Protein AF-A0A942BGG0-F1 (afdb_monomer_lite)

Secondary structure (DSSP, 8-state):
-------------------------PPPPPP--------------TTSTTS----PPPPPPP-GGGS-HHHHHHHHT--HHHHHHHHHHHHHHHHHHHHTSPPTTSPPPPHHHHHHHHHHHHHHHHHHHHHHHHHS-HHHHHHHHHHHHHHHHHHHTT--S-GGGGT--HHHHHHHHTTSPPS--S-S--PPPPHHHHHHHHHHHHHHHHHHS-HHHHHHHHHS----TT-STT----------------------------------------

Radius of gyration: 29.65 Å; chains: 1; bounding box: 76×83×86 Å

Foldseek 3Di:
DDDDDDDDDPDDDDDDDDDDDDDDDDDDDDDDDDDDDDPPPPPDDPPPDPPPPPVPPDPDQQAPLNDDLVVLCVQLVDDPVLSVQLVVLSVVLVVLLVVLDDDPPDDDDDPVSVVVSVVSNVVSRVVSRVSSVVSGDPVSVVSRLLLSLLQQLCVLLQFDSPVVVLVDDPVLSNQSSVPRPPPDDPPPPPPPDDPVSSVVSNVVSNVSSVVSGDPVSVVVRVPGPRPPPCDVPDPDPPDDPDDDDDPDDDDDDDDDDDDDDDDDDDDDDDDDDD

pLDDT: mean 73.26, std 23.21, range [33.03, 98.5]

Sequence (274 aa):
MNNLKLGSYTLTLAAISLASVAMGGKVQQPQDGPPRGGDQQMQGGPGGEHRQMRRMGPPRKASLVSIPMNVLDSELKLTEDQRGKIRDVMDELRDKHESMRPEQGEERPTAEQMKAAHAKMEAAEKEAIGKIEAILTDSQKATAHSLIQTITVFQLAGYPPMIDRLGLTEDQRVKIAALAPSEKTEDEDVRPFSRDEMQAKRKEMRAKLEAILTDAQKEQLAKMPMRGPGGPGGGGPGGQGGPGGGRDGGPGGGGPGGPGGQDNGPGDGGGDLI

Structure (mmCIF, N/CA/C/O backbone):
data_AF-A0A942BGG0-F1
#
_entry.id   AF-A0A942BGG0-F1
#
loop_
_atom_site.group_PDB
_atom_site.id
_atom_site.type_symbol
_atom_site.label_atom_id
_atom_site.label_alt_id
_atom_site.label_comp_id
_atom_site.label_asym_id
_atom_site.label_entity_id
_atom_site.label_seq_id
_atom_site.pdbx_PDB_ins_code
_atom_site.Cartn_x
_atom_site.Cartn_y
_atom_site.Cartn_z
_atom_site.occupancy
_atom_site.B_iso_or_equiv
_atom_site.auth_seq_id
_atom_site.auth_comp_id
_atom_site.auth_asym_id
_atom_site.auth_atom_id
_atom_site.pdbx_PDB_model_num
ATOM 1 N N . MET A 1 1 ? 4.340 35.152 18.217 1.00 38.56 1 MET A N 1
ATOM 2 C CA . MET A 1 1 ? 5.051 34.000 18.814 1.00 38.56 1 MET A CA 1
ATOM 3 C C . MET A 1 1 ? 3.995 33.068 19.386 1.00 38.56 1 MET A C 1
ATOM 5 O O . MET A 1 1 ? 3.542 33.283 20.502 1.00 38.56 1 MET A O 1
ATOM 9 N N . ASN A 1 2 ? 3.519 32.114 18.584 1.00 40.50 2 ASN A N 1
ATOM 10 C CA . ASN A 1 2 ? 2.436 31.213 18.978 1.00 40.50 2 ASN A CA 1
ATOM 11 C C . ASN A 1 2 ? 3.049 29.901 19.470 1.00 40.50 2 ASN A C 1
ATOM 13 O O . ASN A 1 2 ? 3.574 29.123 18.680 1.00 40.50 2 ASN A O 1
ATOM 17 N N . ASN A 1 3 ? 3.010 29.693 20.786 1.00 37.19 3 ASN A N 1
ATOM 18 C CA . ASN A 1 3 ? 3.442 28.460 21.436 1.00 37.19 3 ASN A CA 1
ATOM 19 C C . ASN A 1 3 ? 2.426 27.345 21.148 1.00 37.19 3 ASN A C 1
ATOM 21 O O . ASN A 1 3 ? 1.366 27.295 21.773 1.00 37.19 3 ASN A O 1
ATOM 25 N N . LEU A 1 4 ? 2.751 26.447 20.215 1.00 44.66 4 LEU A N 1
ATOM 26 C CA . LEU A 1 4 ? 2.052 25.171 20.069 1.00 44.66 4 LEU A CA 1
ATOM 27 C C . LEU A 1 4 ? 2.419 24.269 21.258 1.00 44.66 4 LEU A C 1
ATOM 29 O O . LEU A 1 4 ? 3.547 23.792 21.370 1.00 44.66 4 LEU A O 1
ATOM 33 N N . LYS A 1 5 ? 1.454 24.027 22.149 1.00 46.38 5 LYS A N 1
ATOM 34 C CA . LYS A 1 5 ? 1.528 22.954 23.146 1.00 46.38 5 LYS A CA 1
ATOM 35 C C . LYS A 1 5 ? 1.330 21.617 22.427 1.00 46.38 5 LYS A C 1
ATOM 37 O O . LYS A 1 5 ? 0.207 21.274 22.071 1.00 46.38 5 LYS A O 1
ATOM 42 N N . LEU A 1 6 ? 2.415 20.873 22.219 1.00 44.56 6 LEU A N 1
ATOM 43 C CA . LEU A 1 6 ? 2.357 19.453 21.873 1.00 44.56 6 LEU A CA 1
ATOM 44 C C . LEU A 1 6 ? 1.759 18.694 23.065 1.00 44.56 6 LEU A C 1
ATOM 46 O O . LEU A 1 6 ? 2.372 18.602 24.126 1.00 44.56 6 LEU A O 1
ATOM 50 N N . GLY A 1 7 ? 0.527 18.216 22.901 1.00 44.34 7 GLY A N 1
ATOM 51 C CA . GLY A 1 7 ? -0.128 17.330 23.854 1.00 44.34 7 GLY A CA 1
ATOM 52 C C . GLY A 1 7 ? 0.549 15.964 23.844 1.00 44.34 7 GLY A C 1
ATOM 53 O O . GLY A 1 7 ? 0.582 15.284 22.821 1.00 44.34 7 GLY A O 1
ATOM 54 N N . SER A 1 8 ? 1.104 15.581 24.987 1.00 34.75 8 SER A N 1
ATOM 55 C CA . SER A 1 8 ? 1.695 14.272 25.238 1.00 34.75 8 SER A CA 1
ATOM 56 C C . SER A 1 8 ? 0.598 13.204 25.217 1.00 34.75 8 SER A C 1
ATOM 58 O O . SER A 1 8 ? -0.179 13.097 26.162 1.00 34.75 8 SER A O 1
ATOM 60 N N . TYR A 1 9 ? 0.514 12.414 24.147 1.00 39.03 9 TYR A N 1
ATOM 61 C CA . TYR A 1 9 ? -0.329 11.220 24.127 1.00 39.03 9 TYR A CA 1
ATOM 62 C C . TYR A 1 9 ? 0.434 10.069 24.781 1.00 39.03 9 TYR A C 1
ATOM 64 O O . TYR A 1 9 ? 1.337 9.475 24.193 1.00 39.03 9 TYR A O 1
ATOM 72 N N . THR A 1 10 ? 0.082 9.767 26.026 1.00 33.03 10 THR A N 1
ATOM 73 C CA . THR A 1 10 ? 0.548 8.585 26.751 1.00 33.03 10 THR A CA 1
ATOM 74 C C . THR A 1 10 ? -0.109 7.346 26.138 1.00 33.03 10 THR A C 1
ATOM 76 O O . THR A 1 10 ? -1.227 6.965 26.487 1.00 33.03 10 THR A O 1
ATOM 79 N N . LEU A 1 11 ? 0.575 6.731 25.172 1.00 35.06 11 LEU A N 1
ATOM 80 C CA . LEU A 1 11 ? 0.182 5.455 24.584 1.00 35.06 11 LEU A CA 1
ATOM 81 C C . LEU A 1 11 ? 0.345 4.357 25.649 1.00 35.06 11 LEU A C 1
ATOM 83 O O . LEU A 1 11 ? 1.458 3.949 25.979 1.00 35.06 11 LEU A O 1
ATOM 87 N N . THR A 1 12 ? -0.764 3.900 26.225 1.00 34.56 12 THR A N 1
ATOM 88 C CA . THR A 1 12 ? -0.752 2.808 27.207 1.00 34.56 12 THR A CA 1
ATOM 89 C C . THR A 1 12 ? -0.687 1.487 26.438 1.00 34.56 12 THR A C 1
ATOM 91 O O . THR A 1 12 ? -1.705 0.981 25.973 1.00 34.56 12 THR A O 1
ATOM 94 N N . LEU A 1 13 ? 0.520 0.952 26.236 1.00 33.41 13 LEU A N 1
ATOM 95 C CA . LEU A 1 13 ? 0.735 -0.366 25.631 1.00 33.41 13 LEU A CA 1
ATOM 96 C C . LEU A 1 13 ? 0.211 -1.456 26.576 1.00 33.41 13 LEU A C 1
ATOM 98 O O . LEU A 1 13 ? 0.869 -1.825 27.547 1.00 33.41 13 LEU A O 1
ATOM 102 N N . ALA A 1 14 ? -0.979 -1.982 26.291 1.00 40.88 14 ALA A N 1
ATOM 103 C CA . ALA A 1 14 ? -1.453 -3.213 26.906 1.00 40.88 14 ALA A CA 1
ATOM 104 C C . ALA A 1 14 ? -0.594 -4.380 26.392 1.00 40.88 14 ALA A C 1
ATOM 106 O O . ALA A 1 14 ? -0.637 -4.728 25.211 1.00 40.88 14 ALA A O 1
ATOM 107 N N . ALA A 1 15 ? 0.212 -4.966 27.278 1.00 34.22 15 ALA A N 1
ATOM 108 C CA . ALA A 1 15 ? 1.001 -6.153 26.987 1.00 34.22 15 ALA A CA 1
ATOM 109 C C . ALA A 1 15 ? 0.063 -7.347 26.740 1.00 34.22 15 ALA A C 1
ATOM 111 O O . ALA A 1 15 ? -0.527 -7.890 27.671 1.00 34.22 15 ALA A O 1
ATOM 112 N N . ILE A 1 16 ? -0.090 -7.746 25.476 1.00 42.25 16 ILE A N 1
ATOM 113 C CA . ILE A 1 16 ? -0.774 -8.988 25.107 1.00 42.25 16 ILE A CA 1
ATOM 114 C C . ILE A 1 16 ? 0.238 -10.125 25.270 1.00 42.25 16 ILE A C 1
ATOM 116 O O . ILE A 1 16 ? 1.103 -10.341 24.423 1.00 42.25 16 ILE A O 1
ATOM 120 N N . SER A 1 17 ? 0.145 -10.839 26.385 1.00 37.00 17 SER A N 1
ATOM 121 C CA . SER A 1 17 ? 0.892 -12.065 26.654 1.00 37.00 17 SER A CA 1
ATOM 122 C C . SER A 1 17 ? 0.336 -13.215 25.805 1.00 37.00 17 SER A C 1
ATOM 124 O O . SER A 1 17 ? -0.672 -13.835 26.136 1.00 37.00 17 SER A O 1
ATOM 126 N N . LEU A 1 18 ? 1.005 -13.507 24.688 1.00 40.44 18 LEU A N 1
ATOM 127 C CA . LEU A 1 18 ? 0.768 -14.706 23.880 1.00 40.44 18 LEU A CA 1
ATOM 128 C C . LEU A 1 18 ? 1.326 -15.936 24.611 1.00 40.44 18 LEU A C 1
ATOM 130 O O . LEU A 1 18 ? 2.535 -16.158 24.654 1.00 40.44 18 LEU A O 1
ATOM 134 N N . ALA A 1 19 ? 0.434 -16.733 25.198 1.00 39.66 19 ALA A N 1
ATOM 135 C CA . ALA A 1 19 ? 0.757 -18.047 25.739 1.00 39.66 19 ALA A CA 1
ATOM 136 C C . ALA A 1 19 ? 0.867 -19.069 24.594 1.00 39.66 19 ALA A C 1
ATOM 138 O O . ALA A 1 19 ? -0.130 -19.454 23.983 1.00 39.66 19 ALA A O 1
ATOM 139 N N . SER A 1 20 ? 2.088 -19.511 24.303 1.00 39.72 20 SER A N 1
ATOM 140 C CA . SER A 1 20 ? 2.366 -20.584 23.347 1.00 39.72 20 SER A CA 1
ATOM 141 C C . SER A 1 20 ? 2.008 -21.944 23.953 1.00 39.72 20 SER A C 1
ATOM 143 O O . SER A 1 20 ? 2.733 -22.457 24.803 1.00 39.72 20 SER A O 1
ATOM 145 N N . VAL A 1 21 ? 0.910 -22.558 23.504 1.00 48.38 21 VAL A N 1
ATOM 146 C CA . VAL A 1 21 ? 0.621 -23.975 23.773 1.00 48.38 21 VAL A CA 1
ATOM 147 C C . VAL A 1 21 ? 1.290 -24.816 22.687 1.00 48.38 21 VAL A C 1
ATOM 149 O O . VAL A 1 21 ? 0.870 -24.817 21.532 1.00 48.38 21 VAL A O 1
ATOM 152 N N . ALA A 1 22 ? 2.346 -25.535 23.062 1.00 41.62 22 ALA A N 1
ATOM 153 C CA . ALA A 1 22 ? 2.969 -26.549 22.225 1.00 41.62 22 ALA A CA 1
ATOM 154 C C . ALA A 1 22 ? 2.172 -27.860 22.330 1.00 41.62 22 ALA A C 1
ATOM 156 O O . ALA A 1 22 ? 2.205 -28.524 23.364 1.00 41.62 22 ALA A O 1
ATOM 157 N N . MET A 1 23 ? 1.475 -28.255 21.262 1.00 49.25 23 MET A N 1
ATOM 158 C CA . MET A 1 23 ? 0.990 -29.629 21.101 1.00 49.25 23 MET A CA 1
ATOM 159 C C . MET A 1 23 ? 1.813 -30.335 20.025 1.00 49.25 23 MET A C 1
ATOM 161 O O . MET A 1 23 ? 1.709 -30.039 18.836 1.00 49.25 23 MET A O 1
ATOM 165 N N . GLY A 1 24 ? 2.654 -31.270 20.469 1.00 48.84 24 GLY A N 1
ATOM 166 C CA . GLY A 1 24 ? 3.363 -32.207 19.609 1.00 48.84 24 GLY A CA 1
ATOM 167 C C . GLY A 1 24 ? 2.440 -33.346 19.186 1.00 48.84 24 GLY A C 1
ATOM 168 O O . GLY A 1 24 ? 2.087 -34.193 20.001 1.00 48.84 24 GLY A O 1
ATOM 169 N N . GLY A 1 25 ? 2.080 -33.381 17.905 1.00 48.56 25 GLY A N 1
ATOM 170 C CA . GLY A 1 25 ? 1.420 -34.517 17.265 1.00 48.56 25 GLY A CA 1
ATOM 171 C C . GLY A 1 25 ? 2.315 -35.085 16.169 1.00 48.56 25 GLY A C 1
ATOM 172 O O . GLY A 1 25 ? 2.531 -34.436 15.148 1.00 48.56 25 GLY A O 1
ATOM 173 N N . LYS A 1 26 ? 2.852 -36.290 16.380 1.00 46.00 26 LYS A N 1
ATOM 174 C CA . LYS A 1 26 ? 3.515 -37.082 15.336 1.00 46.00 26 LYS A CA 1
ATOM 175 C C . LYS A 1 26 ? 2.433 -37.611 14.391 1.00 46.00 26 LYS A C 1
ATOM 177 O O . LYS A 1 26 ? 1.569 -38.356 14.840 1.00 46.00 26 LYS A O 1
ATOM 182 N N . VAL A 1 27 ? 2.477 -37.248 13.110 1.00 52.12 27 VAL A N 1
ATOM 183 C CA . VAL A 1 27 ? 1.627 -37.864 12.080 1.00 52.12 27 VAL A CA 1
ATOM 184 C C . VAL A 1 27 ? 2.473 -38.836 11.268 1.00 52.12 27 VAL A C 1
ATOM 186 O O . VAL A 1 27 ? 3.470 -38.460 10.656 1.00 52.12 27 VAL A O 1
ATOM 189 N N . GLN A 1 28 ? 2.059 -40.100 11.336 1.00 42.56 28 GLN A N 1
ATOM 190 C CA . GLN A 1 28 ? 2.576 -41.250 10.607 1.00 42.56 28 GLN A CA 1
ATOM 191 C C . GLN A 1 28 ? 2.351 -41.082 9.094 1.00 42.56 28 GLN A C 1
ATOM 193 O O . GLN A 1 28 ? 1.267 -40.705 8.651 1.00 42.56 28 GLN A O 1
ATOM 198 N N . GLN A 1 29 ? 3.376 -41.407 8.315 1.00 46.16 29 GLN A N 1
ATOM 199 C CA . GLN A 1 29 ? 3.391 -41.445 6.855 1.00 46.16 29 GLN A CA 1
ATOM 200 C C . GLN A 1 29 ? 2.859 -42.804 6.359 1.00 46.16 29 GLN A C 1
ATOM 202 O O . GLN A 1 29 ? 3.381 -43.826 6.810 1.00 46.16 29 GLN A O 1
ATOM 207 N N . PRO A 1 30 ? 1.872 -42.866 5.444 1.00 51.53 30 PRO A N 1
ATOM 208 C CA . PRO A 1 30 ? 1.577 -44.091 4.718 1.00 51.53 30 PRO A CA 1
ATOM 209 C C . PRO A 1 30 ? 2.365 -44.192 3.404 1.00 51.53 30 PRO A C 1
ATOM 211 O O . PRO A 1 30 ? 2.578 -43.217 2.681 1.00 51.53 30 PRO A O 1
ATOM 214 N N . GLN A 1 31 ? 2.789 -45.430 3.181 1.00 44.25 31 GLN A N 1
ATOM 215 C CA . GLN A 1 31 ? 3.589 -46.010 2.113 1.00 44.25 31 GLN A CA 1
ATOM 216 C C . GLN A 1 31 ? 2.839 -46.207 0.781 1.00 44.25 31 GLN A C 1
ATOM 218 O O . GLN A 1 31 ? 1.627 -46.407 0.754 1.00 44.25 31 GLN A O 1
ATOM 223 N N . ASP A 1 32 ? 3.652 -46.224 -0.279 1.00 45.75 32 ASP A N 1
ATOM 224 C CA . ASP A 1 32 ? 3.632 -47.100 -1.460 1.00 45.75 32 ASP A CA 1
ATOM 225 C C . ASP A 1 32 ? 2.424 -47.097 -2.413 1.00 45.75 32 ASP A C 1
ATOM 227 O O . ASP A 1 32 ? 1.432 -47.805 -2.246 1.00 45.75 32 ASP A O 1
ATOM 231 N N . GLY A 1 33 ? 2.607 -46.383 -3.531 1.00 50.88 33 GLY A N 1
ATOM 232 C CA . GLY A 1 33 ? 1.902 -46.612 -4.793 1.00 50.88 33 GLY A CA 1
ATOM 233 C C . GLY A 1 33 ? 2.868 -47.117 -5.883 1.00 50.88 33 GLY A C 1
ATOM 234 O O . GLY A 1 33 ? 4.027 -46.698 -5.901 1.00 50.88 33 GLY A O 1
ATOM 235 N N . PRO A 1 34 ? 2.426 -48.009 -6.790 1.00 56.38 34 PRO A N 1
ATOM 236 C CA . PRO A 1 34 ? 3.283 -48.680 -7.771 1.00 56.38 34 PRO A CA 1
ATOM 237 C C . PRO A 1 34 ? 3.766 -47.756 -8.909 1.00 56.38 34 PRO A C 1
ATOM 239 O O . PRO A 1 34 ? 3.095 -46.774 -9.245 1.00 56.38 34 PRO A O 1
ATOM 242 N N . PRO A 1 35 ? 4.904 -48.086 -9.554 1.00 51.16 35 PRO A N 1
ATOM 243 C CA . PRO A 1 35 ? 5.490 -47.280 -10.617 1.00 51.16 35 PRO A CA 1
ATOM 244 C C . PRO A 1 35 ? 4.655 -47.379 -11.897 1.00 51.16 35 PRO A C 1
ATOM 246 O O . PRO A 1 35 ? 4.463 -48.451 -12.472 1.00 51.16 35 PRO A O 1
ATOM 249 N N . ARG A 1 36 ? 4.166 -46.230 -12.367 1.00 48.53 36 ARG A N 1
ATOM 250 C CA . ARG A 1 36 ? 3.502 -46.104 -13.664 1.00 48.53 36 ARG A CA 1
ATOM 251 C C . ARG A 1 36 ? 4.577 -46.024 -14.748 1.00 48.53 36 ARG A C 1
ATOM 253 O O . ARG A 1 36 ? 5.111 -44.954 -15.015 1.00 48.53 36 ARG A O 1
ATOM 260 N N . GLY A 1 37 ? 4.903 -47.181 -15.322 1.00 50.16 37 GLY A N 1
ATOM 261 C CA . GLY A 1 37 ? 5.720 -47.301 -16.526 1.00 50.16 37 GLY A CA 1
ATOM 262 C C . GLY A 1 37 ? 5.041 -46.629 -17.719 1.00 50.16 37 GLY A C 1
ATOM 263 O O . GLY A 1 37 ? 3.834 -46.775 -17.928 1.00 50.16 37 GLY A O 1
ATOM 264 N N . GLY A 1 38 ? 5.825 -45.867 -18.472 1.00 44.09 38 GLY A N 1
ATOM 265 C CA . GLY A 1 38 ? 5.361 -45.091 -19.613 1.00 44.09 38 GLY A CA 1
ATOM 266 C C . GLY A 1 38 ? 6.426 -44.108 -20.068 1.00 44.09 38 GLY A C 1
ATOM 267 O O . GLY A 1 38 ? 6.217 -42.900 -19.997 1.00 44.09 38 GLY A O 1
ATOM 268 N N . ASP A 1 39 ? 7.566 -44.637 -20.511 1.00 44.28 39 ASP A N 1
ATOM 269 C CA . ASP A 1 39 ? 8.585 -43.909 -21.262 1.00 44.28 39 ASP A CA 1
ATOM 270 C C . ASP A 1 39 ? 7.997 -43.422 -22.595 1.00 44.28 39 ASP A C 1
ATOM 272 O O . ASP A 1 39 ? 8.132 -44.051 -23.641 1.00 44.28 39 ASP A O 1
ATOM 276 N N . GLN A 1 40 ? 7.319 -42.277 -22.564 1.00 45.72 40 GLN A N 1
ATOM 277 C CA . GLN A 1 40 ? 7.191 -41.421 -23.735 1.00 45.72 40 GLN A CA 1
ATOM 278 C C . GLN A 1 40 ? 8.276 -40.358 -23.634 1.00 45.72 40 GLN A C 1
ATOM 280 O O . GLN A 1 40 ? 8.073 -39.259 -23.120 1.00 45.72 40 GLN A O 1
ATOM 285 N N . GLN A 1 41 ? 9.455 -40.732 -24.135 1.00 45.25 41 GLN A N 1
ATOM 286 C CA . GLN A 1 41 ? 10.505 -39.809 -24.541 1.00 45.25 41 GLN A CA 1
ATOM 287 C C . GLN A 1 41 ? 9.935 -38.871 -25.609 1.00 45.25 41 GLN A C 1
ATOM 289 O O . GLN A 1 41 ? 10.025 -39.118 -26.809 1.00 45.25 41 GLN A O 1
ATOM 294 N N . MET A 1 42 ? 9.318 -37.777 -25.170 1.00 45.84 42 MET A N 1
ATOM 295 C CA . MET A 1 42 ? 9.198 -36.599 -26.009 1.00 45.84 42 MET A CA 1
ATOM 296 C C . MET A 1 42 ? 10.581 -35.969 -26.069 1.00 45.84 42 MET A C 1
ATOM 298 O O . MET A 1 42 ? 11.057 -35.360 -25.113 1.00 45.84 42 MET A O 1
ATOM 302 N N . GLN A 1 43 ? 11.237 -36.185 -27.203 1.00 43.47 43 GLN A N 1
ATOM 303 C CA . GLN A 1 43 ? 12.495 -35.576 -27.596 1.00 43.47 43 GLN A CA 1
ATOM 304 C C . GLN A 1 43 ? 12.277 -34.060 -27.758 1.00 43.47 43 GLN A C 1
ATOM 306 O O . GLN A 1 43 ? 12.047 -33.547 -28.849 1.00 43.47 43 GLN A O 1
ATOM 311 N N . GLY A 1 44 ? 12.268 -33.343 -26.632 1.00 42.38 44 GLY A N 1
ATOM 312 C CA . GLY A 1 44 ? 12.339 -31.889 -26.580 1.00 42.38 44 GLY A CA 1
ATOM 313 C C . GLY A 1 44 ? 13.762 -31.462 -26.915 1.00 42.38 44 GLY A C 1
ATOM 314 O O . GLY A 1 44 ? 14.698 -31.802 -26.198 1.00 42.38 44 GLY A O 1
ATOM 315 N N . GLY A 1 45 ? 13.932 -30.761 -28.036 1.00 41.34 45 GLY A N 1
ATOM 316 C CA . GLY A 1 45 ? 15.238 -30.296 -28.493 1.00 41.34 45 GLY A CA 1
ATOM 317 C C . GLY A 1 45 ? 15.967 -29.413 -27.462 1.00 41.34 45 GLY A C 1
ATOM 318 O O . GLY A 1 45 ? 15.323 -28.756 -26.633 1.00 41.34 45 GLY A O 1
ATOM 319 N N . PRO A 1 46 ? 17.310 -29.354 -27.526 1.00 42.38 46 PRO A N 1
ATOM 320 C CA . PRO A 1 46 ? 18.147 -28.580 -26.614 1.00 42.38 46 PRO A CA 1
ATOM 321 C C . PRO A 1 46 ? 17.962 -27.079 -26.885 1.00 42.38 46 PRO A C 1
ATOM 323 O O . PRO A 1 46 ? 18.687 -26.462 -27.657 1.00 42.38 46 PRO A O 1
ATOM 326 N N . GLY A 1 47 ? 16.924 -26.489 -26.296 1.00 45.09 47 GLY A N 1
ATOM 327 C CA . GLY A 1 47 ? 16.608 -25.068 -26.477 1.00 45.09 47 GLY A CA 1
ATOM 328 C C . GLY A 1 47 ? 15.345 -24.557 -25.773 1.00 45.09 47 GLY A C 1
ATOM 329 O O . GLY A 1 47 ? 15.078 -23.357 -25.815 1.00 45.09 47 GLY A O 1
ATOM 330 N N . GLY A 1 48 ? 14.559 -25.425 -25.121 1.00 45.12 48 GLY A N 1
ATOM 331 C CA . GLY A 1 48 ? 13.246 -25.063 -24.564 1.00 45.12 48 GLY A CA 1
ATOM 332 C C . GLY A 1 48 ? 13.181 -24.750 -23.062 1.00 45.12 48 GLY A C 1
ATOM 333 O O . GLY A 1 48 ? 12.238 -24.091 -22.628 1.00 45.12 48 GLY A O 1
ATOM 334 N N . GLU A 1 49 ? 14.156 -25.174 -22.252 1.00 42.88 49 GLU A N 1
ATOM 335 C CA . GLU A 1 49 ? 14.008 -25.177 -20.781 1.00 42.88 49 GLU A CA 1
ATOM 336 C C . GLU A 1 49 ? 14.338 -23.849 -20.080 1.00 42.88 49 GLU A C 1
ATOM 338 O O . GLU A 1 49 ? 13.978 -23.650 -18.923 1.00 42.88 49 GLU A O 1
ATOM 343 N N . HIS A 1 50 ? 14.940 -22.877 -20.770 1.00 41.31 50 HIS A N 1
ATOM 344 C CA . HIS A 1 50 ? 15.390 -21.624 -20.142 1.00 41.31 50 HIS A CA 1
ATOM 345 C C . HIS A 1 50 ? 14.399 -20.443 -20.222 1.00 41.31 50 HIS A C 1
ATOM 347 O O . HIS A 1 50 ? 14.730 -19.336 -19.800 1.00 41.31 50 HIS A O 1
ATOM 353 N N . ARG A 1 51 ? 13.172 -20.623 -20.740 1.00 47.88 51 ARG A N 1
ATOM 354 C CA . ARG A 1 51 ? 12.221 -19.503 -20.969 1.00 47.88 51 ARG A CA 1
ATOM 355 C C . ARG A 1 51 ? 11.059 -19.361 -19.982 1.00 47.88 51 ARG A C 1
ATOM 357 O O . ARG A 1 51 ? 10.286 -18.415 -20.128 1.00 47.88 51 ARG A O 1
ATOM 364 N N . GLN A 1 52 ? 10.918 -20.229 -18.980 1.00 47.75 52 GLN A N 1
ATOM 365 C CA . GLN A 1 52 ? 9.769 -20.165 -18.056 1.00 47.75 52 GLN A CA 1
ATOM 366 C C . GLN A 1 52 ? 10.066 -19.583 -16.674 1.00 47.75 52 GLN A C 1
ATOM 368 O O . GLN A 1 52 ? 9.132 -19.316 -15.921 1.00 47.75 52 GLN A O 1
ATOM 373 N N . MET A 1 53 ? 11.316 -19.239 -16.363 1.00 38.22 53 MET A N 1
ATOM 374 C CA . MET A 1 53 ? 11.590 -18.355 -15.229 1.00 38.22 53 MET A CA 1
ATOM 375 C C . MET A 1 53 ? 11.374 -16.901 -15.655 1.00 38.22 53 MET A C 1
ATOM 377 O O . MET A 1 53 ? 12.308 -16.102 -15.711 1.00 38.22 53 MET A O 1
ATOM 381 N N . ARG A 1 54 ? 10.118 -16.533 -15.960 1.00 48.66 54 ARG A N 1
ATOM 382 C CA . ARG A 1 54 ? 9.701 -15.129 -15.862 1.00 48.66 54 ARG A CA 1
ATOM 383 C C . ARG A 1 54 ? 9.890 -14.757 -14.401 1.00 48.66 54 ARG A C 1
ATOM 385 O O . ARG A 1 54 ? 9.031 -15.036 -13.570 1.00 48.66 54 ARG A O 1
ATOM 392 N N . ARG A 1 55 ? 11.070 -14.214 -14.109 1.00 47.56 55 ARG A N 1
ATOM 393 C CA . ARG A 1 55 ? 11.488 -13.666 -12.828 1.00 47.56 55 ARG A CA 1
ATOM 394 C C . ARG A 1 55 ? 10.469 -12.586 -12.481 1.00 47.56 55 ARG A C 1
ATOM 396 O O . ARG A 1 55 ? 10.597 -11.445 -12.913 1.00 47.56 55 ARG A O 1
ATOM 403 N N . MET A 1 56 ? 9.385 -12.988 -11.817 1.00 46.56 56 MET A N 1
ATOM 404 C CA . MET A 1 56 ? 8.438 -12.060 -11.224 1.00 46.56 56 MET A CA 1
ATOM 405 C C . MET A 1 56 ? 9.283 -11.161 -10.338 1.00 46.56 56 MET A C 1
ATOM 407 O O . MET A 1 56 ? 9.979 -11.654 -9.448 1.00 46.56 56 MET A O 1
ATOM 411 N N . GLY A 1 57 ? 9.290 -9.867 -10.654 1.00 56.41 57 GLY A N 1
ATOM 412 C CA . GLY A 1 57 ? 9.924 -8.882 -9.796 1.00 56.41 57 GLY A CA 1
ATOM 413 C C . GLY A 1 57 ? 9.396 -9.030 -8.366 1.00 56.41 57 GLY A C 1
ATOM 414 O O . GLY A 1 57 ? 8.307 -9.586 -8.166 1.00 56.41 57 GLY A O 1
ATOM 415 N N . PRO A 1 58 ? 10.164 -8.571 -7.368 1.00 58.28 58 PRO A N 1
ATOM 416 C CA . PRO A 1 58 ? 9.692 -8.567 -5.995 1.00 58.28 58 PRO A CA 1
ATOM 417 C C . PRO A 1 58 ? 8.299 -7.918 -5.928 1.00 58.28 58 PRO A C 1
ATOM 419 O O . PRO A 1 58 ? 8.008 -7.002 -6.708 1.00 58.28 58 PRO A O 1
ATOM 422 N N . PRO A 1 59 ? 7.410 -8.409 -5.049 1.00 63.31 59 PRO A N 1
ATOM 423 C CA . PRO A 1 59 ? 6.094 -7.809 -4.885 1.00 63.31 59 PRO A CA 1
ATOM 424 C C . PRO A 1 59 ? 6.259 -6.314 -4.602 1.00 63.31 59 PR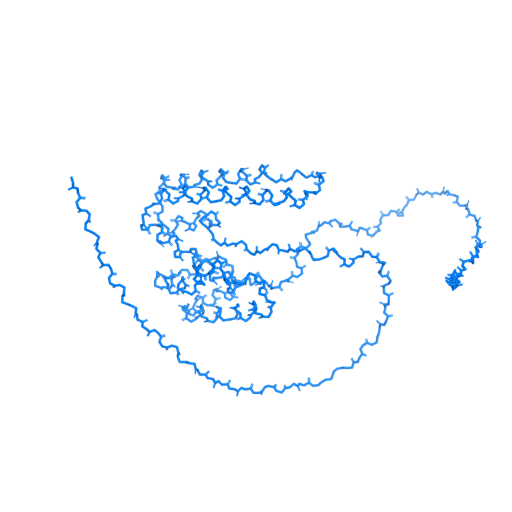O A C 1
ATOM 426 O O . PRO A 1 59 ? 7.063 -5.926 -3.753 1.00 63.31 59 PRO A O 1
ATOM 429 N N . ARG A 1 60 ? 5.523 -5.475 -5.341 1.00 75.12 60 ARG A N 1
ATOM 430 C CA . ARG A 1 60 ? 5.512 -4.031 -5.090 1.00 75.12 60 ARG A CA 1
ATOM 431 C C . ARG A 1 60 ? 5.003 -3.792 -3.669 1.00 75.12 60 ARG A C 1
ATOM 433 O O . ARG A 1 60 ? 3.972 -4.349 -3.294 1.00 75.12 60 ARG A O 1
ATOM 440 N N . LYS A 1 61 ? 5.744 -2.997 -2.896 1.00 84.56 61 LYS A N 1
ATOM 441 C CA . LYS A 1 61 ? 5.326 -2.557 -1.561 1.00 84.56 61 LYS A CA 1
ATOM 442 C C . LYS A 1 61 ? 4.058 -1.708 -1.696 1.00 84.56 61 LYS A C 1
ATOM 444 O O . LYS A 1 61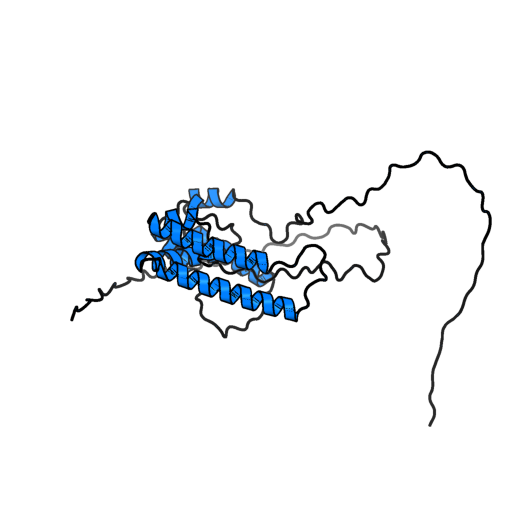 ? 3.893 -1.012 -2.696 1.00 84.56 61 LYS A O 1
ATOM 449 N N . ALA A 1 62 ? 3.164 -1.780 -0.715 1.00 89.94 62 ALA A N 1
ATOM 450 C CA . ALA A 1 62 ? 2.029 -0.870 -0.660 1.00 89.94 62 ALA A CA 1
ATOM 451 C C . ALA A 1 62 ? 2.525 0.565 -0.405 1.00 89.94 62 ALA A C 1
ATOM 453 O O . ALA A 1 62 ? 3.398 0.787 0.429 1.00 89.94 62 ALA A O 1
ATOM 454 N N . SER A 1 63 ? 1.960 1.525 -1.126 1.00 93.56 63 SER A N 1
ATOM 455 C CA . SER A 1 63 ? 2.253 2.961 -1.044 1.00 93.56 63 SER A CA 1
ATOM 456 C C . SER A 1 63 ? 0.977 3.779 -1.273 1.00 93.56 63 SER A C 1
ATOM 458 O O . SER A 1 63 ? 0.001 3.243 -1.804 1.00 93.56 63 SER A O 1
ATOM 460 N N . LEU A 1 64 ? 0.971 5.075 -0.927 1.00 94.75 64 LEU A N 1
ATOM 461 C CA . LEU A 1 64 ? -0.198 5.954 -1.120 1.00 94.75 64 LEU A CA 1
ATOM 462 C C . LEU A 1 64 ? -0.726 5.946 -2.561 1.00 94.75 64 LEU A C 1
ATOM 464 O O . LEU A 1 64 ? -1.933 5.969 -2.772 1.00 94.75 64 LEU A O 1
ATOM 468 N N . VAL A 1 65 ? 0.167 5.862 -3.548 1.00 95.81 65 VAL A N 1
ATOM 469 C CA . VAL A 1 65 ? -0.197 5.861 -4.975 1.00 95.81 65 VAL A CA 1
ATOM 470 C C . VAL A 1 65 ? -0.704 4.507 -5.477 1.00 95.81 65 VAL A C 1
ATOM 472 O O . VAL A 1 65 ? -1.314 4.426 -6.539 1.00 95.81 65 VAL A O 1
ATOM 475 N N . SER A 1 66 ? -0.464 3.429 -4.726 1.00 92.12 66 SER A N 1
ATOM 476 C CA . SER A 1 66 ? -0.942 2.081 -5.061 1.00 92.12 66 SER A CA 1
ATOM 477 C C . SER A 1 66 ? -2.349 1.786 -4.528 1.00 92.12 66 SER A C 1
ATOM 479 O O . SER A 1 66 ? -2.964 0.793 -4.927 1.00 92.12 66 SER A O 1
ATOM 481 N N . ILE A 1 67 ? -2.851 2.621 -3.613 1.00 93.62 67 ILE A N 1
ATOM 482 C CA . ILE A 1 67 ? -4.160 2.451 -2.982 1.00 93.62 67 ILE A CA 1
ATOM 483 C C . ILE A 1 67 ? -5.236 3.036 -3.910 1.00 93.62 67 ILE A C 1
ATOM 485 O O . ILE A 1 67 ? -5.112 4.186 -4.331 1.00 93.62 67 ILE A O 1
ATOM 489 N N . PRO A 1 68 ? -6.311 2.288 -4.222 1.00 93.50 68 PRO A N 1
ATOM 490 C CA . PRO A 1 68 ? -7.424 2.813 -5.005 1.00 93.50 68 PRO A CA 1
ATOM 491 C C . PRO A 1 68 ? -8.010 4.101 -4.408 1.00 93.50 68 PRO A C 1
ATOM 493 O O . PRO A 1 68 ? -8.227 4.193 -3.202 1.00 93.50 68 PRO A O 1
ATOM 496 N N . MET A 1 69 ? -8.339 5.079 -5.256 1.00 94.62 69 MET A N 1
ATOM 497 C CA . MET A 1 69 ? -8.815 6.393 -4.799 1.00 94.62 69 MET A CA 1
ATOM 498 C C . MET A 1 69 ? -10.079 6.317 -3.927 1.00 94.62 69 MET A C 1
ATOM 500 O O . MET A 1 69 ? -10.235 7.098 -2.994 1.00 94.62 69 MET A O 1
ATOM 504 N N . ASN A 1 70 ? -10.972 5.361 -4.196 1.00 93.56 70 ASN A N 1
ATOM 505 C CA . ASN A 1 70 ? -12.177 5.153 -3.391 1.00 93.56 70 ASN A CA 1
ATOM 506 C C . ASN A 1 70 ? -11.860 4.700 -1.955 1.00 93.56 70 ASN A C 1
ATOM 508 O O . ASN A 1 70 ? -12.573 5.101 -1.044 1.00 93.56 70 ASN A O 1
ATOM 512 N N . VAL A 1 71 ? -10.794 3.912 -1.765 1.00 93.62 71 VAL A N 1
ATOM 513 C CA . VAL A 1 71 ? -10.319 3.458 -0.445 1.00 93.62 71 VAL A CA 1
ATOM 514 C C . VAL A 1 71 ? -9.729 4.645 0.320 1.00 93.62 71 VAL A C 1
ATOM 516 O O . VAL A 1 71 ? -10.030 4.857 1.492 1.00 93.62 71 VAL A O 1
ATOM 519 N N . LEU A 1 72 ? -8.892 5.451 -0.348 1.00 95.06 72 LEU A N 1
ATOM 520 C CA . LEU A 1 72 ? -8.312 6.650 0.265 1.00 95.06 72 LEU A CA 1
ATOM 521 C C . LEU A 1 72 ? -9.398 7.638 0.690 1.00 95.06 72 LEU A C 1
ATOM 523 O O . LEU A 1 72 ? -9.332 8.177 1.790 1.00 95.06 72 LEU A O 1
ATOM 527 N N . ASP A 1 73 ? -10.403 7.860 -0.156 1.00 95.69 73 ASP A N 1
ATOM 528 C CA . ASP A 1 73 ? -11.514 8.759 0.150 1.00 95.69 73 ASP A CA 1
ATOM 529 C C . ASP A 1 73 ? -12.330 8.283 1.358 1.00 95.69 73 ASP A C 1
ATOM 531 O O . ASP A 1 73 ? -12.587 9.075 2.267 1.00 95.69 73 ASP A O 1
ATOM 535 N N . SER A 1 74 ? -12.679 6.992 1.416 1.00 93.44 74 SER A N 1
ATOM 536 C CA . SER A 1 74 ? -13.463 6.440 2.524 1.00 93.44 74 SER A CA 1
ATOM 537 C C . SER A 1 74 ? -12.700 6.428 3.848 1.00 93.44 74 SER A C 1
ATOM 539 O O . SER A 1 74 ? -13.266 6.786 4.881 1.00 93.44 74 SER A O 1
ATOM 541 N N . GLU A 1 75 ? -11.421 6.041 3.831 1.00 93.44 75 GLU A N 1
ATOM 542 C CA . GLU A 1 75 ? -10.621 5.895 5.052 1.00 93.44 75 GLU A CA 1
ATOM 543 C C . GLU A 1 75 ? -10.090 7.245 5.558 1.00 93.44 75 GLU A C 1
ATOM 545 O O . GLU A 1 75 ? -10.106 7.505 6.761 1.00 93.44 75 GLU A O 1
ATOM 550 N N . LEU A 1 76 ? -9.658 8.139 4.660 1.00 95.88 76 LEU A N 1
ATOM 551 C CA . LEU A 1 76 ? -9.090 9.442 5.034 1.00 95.88 76 LEU A CA 1
ATOM 552 C C . LEU A 1 76 ? -10.131 10.560 5.111 1.00 95.88 76 LEU A C 1
ATOM 554 O O . LEU A 1 76 ? -9.787 11.673 5.523 1.00 95.88 76 LEU A O 1
ATOM 558 N N . LYS A 1 77 ? -11.383 10.283 4.720 1.00 96.19 77 LYS A N 1
ATOM 559 C CA . LYS A 1 77 ? -12.485 11.256 4.675 1.00 96.19 77 LYS A CA 1
ATOM 560 C C . LYS A 1 77 ? -12.053 12.528 3.944 1.00 96.19 77 LYS A C 1
ATOM 562 O O . LYS A 1 77 ? -12.089 13.624 4.506 1.00 96.19 77 LYS A O 1
ATOM 567 N N . LEU A 1 78 ? -11.551 12.358 2.722 1.00 97.69 78 LEU A N 1
ATOM 568 C CA . LEU A 1 78 ? -10.961 13.450 1.954 1.00 97.69 78 LEU A CA 1
ATOM 569 C C . LEU A 1 78 ? -12.006 14.535 1.660 1.00 97.69 78 LEU A C 1
ATOM 571 O O . LEU A 1 78 ? -13.184 14.255 1.414 1.00 97.69 78 LEU A O 1
ATOM 575 N N . THR A 1 79 ? -11.581 15.797 1.656 1.00 98.31 79 TH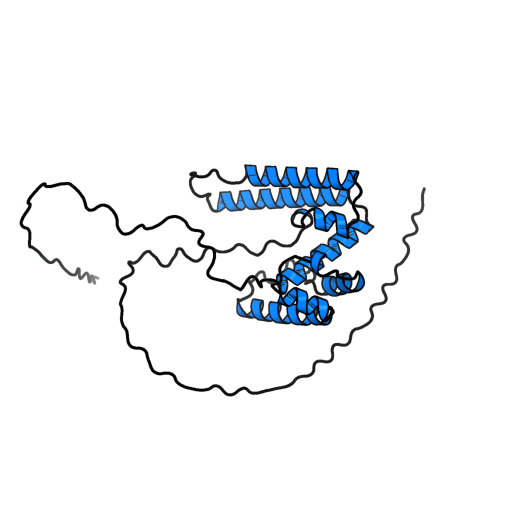R A N 1
ATOM 576 C CA . THR A 1 79 ? -12.421 16.879 1.128 1.00 98.31 79 THR A CA 1
ATOM 577 C C . THR A 1 79 ? -12.491 16.802 -0.398 1.00 98.31 79 THR A C 1
ATOM 579 O O . THR A 1 79 ? -11.690 16.122 -1.040 1.00 98.31 79 THR A O 1
ATOM 582 N N . GLU A 1 80 ? -13.444 17.508 -1.007 1.00 98.00 80 GLU A N 1
ATOM 583 C CA . GLU A 1 80 ? -13.551 17.573 -2.470 1.00 98.00 80 GLU A CA 1
ATOM 584 C C . GLU A 1 80 ? -12.278 18.130 -3.118 1.00 98.00 80 GLU A C 1
ATOM 586 O O . GLU A 1 80 ? -11.736 17.514 -4.036 1.00 98.00 80 GLU A O 1
ATOM 591 N N . ASP A 1 81 ? -11.731 19.204 -2.547 1.00 98.38 81 ASP A N 1
ATOM 592 C CA . ASP A 1 81 ? -10.465 19.791 -2.987 1.00 98.38 81 ASP A CA 1
ATOM 593 C C . ASP A 1 81 ? -9.293 18.809 -2.862 1.00 98.38 81 ASP A C 1
ATOM 595 O O . ASP A 1 81 ? -8.452 18.719 -3.758 1.00 98.38 81 ASP A O 1
ATOM 599 N N . GLN A 1 82 ? -9.218 18.059 -1.754 1.00 98.44 82 GLN A N 1
ATOM 600 C CA . GLN A 1 82 ? -8.175 17.048 -1.562 1.00 98.44 82 GLN A CA 1
ATOM 601 C C . GLN A 1 82 ? -8.310 15.919 -2.586 1.00 98.44 82 GLN A C 1
ATOM 603 O O . GLN A 1 82 ? -7.311 15.525 -3.186 1.00 98.44 82 GLN A O 1
ATOM 608 N N . ARG A 1 83 ? -9.534 15.428 -2.829 1.00 98.38 83 ARG A N 1
ATOM 609 C CA . ARG A 1 83 ? -9.798 14.396 -3.839 1.00 98.38 83 ARG A CA 1
ATOM 610 C C . ARG A 1 83 ? -9.351 14.826 -5.230 1.00 98.38 83 ARG A C 1
ATOM 612 O O . ARG A 1 83 ? -8.741 14.017 -5.924 1.00 98.38 83 ARG A O 1
ATOM 619 N N . GLY A 1 84 ? -9.667 16.061 -5.628 1.00 98.19 84 GLY A N 1
ATOM 620 C CA . GLY A 1 84 ? -9.259 16.618 -6.919 1.00 98.19 84 GLY A CA 1
ATOM 621 C C . GLY A 1 84 ? -7.741 16.603 -7.068 1.00 98.19 84 GLY A C 1
ATOM 622 O O . GLY A 1 84 ? -7.215 15.929 -7.946 1.00 98.19 84 GLY A O 1
ATOM 623 N N . LYS A 1 85 ? -7.032 17.216 -6.114 1.00 98.50 85 LYS A N 1
ATOM 624 C CA . LYS A 1 85 ? -5.565 17.303 -6.150 1.00 98.50 85 LYS A CA 1
ATOM 625 C C . LYS A 1 85 ? -4.876 15.938 -6.114 1.00 98.50 85 LYS A C 1
ATOM 627 O O . LYS A 1 85 ? -3.877 15.742 -6.794 1.00 98.50 85 LYS A O 1
ATOM 632 N N . ILE A 1 86 ? -5.378 14.991 -5.318 1.00 98.31 86 ILE A N 1
ATOM 633 C CA . ILE A 1 86 ? -4.801 13.639 -5.252 1.00 98.31 86 ILE A CA 1
ATOM 634 C C . ILE A 1 86 ? -5.018 12.898 -6.573 1.00 98.31 86 ILE A C 1
ATOM 636 O O . ILE A 1 86 ? -4.090 12.246 -7.048 1.00 98.31 86 ILE A O 1
ATOM 640 N N . ARG A 1 87 ? -6.206 13.018 -7.183 1.00 97.88 87 ARG A N 1
ATOM 641 C CA . ARG A 1 87 ? -6.474 12.445 -8.508 1.00 97.88 87 ARG A CA 1
ATOM 642 C C . ARG A 1 87 ? -5.511 13.013 -9.548 1.00 97.88 87 ARG A C 1
ATOM 644 O O . ARG A 1 87 ? -4.879 12.221 -10.235 1.00 97.88 87 ARG A O 1
ATOM 651 N N . ASP A 1 88 ? -5.325 14.331 -9.584 1.00 98.19 88 ASP A N 1
ATOM 652 C CA . ASP A 1 88 ? -4.403 14.974 -10.529 1.00 98.19 88 ASP A CA 1
ATOM 653 C C . ASP A 1 88 ? -2.968 14.432 -10.382 1.00 98.19 88 ASP A C 1
ATOM 655 O O . ASP A 1 88 ? -2.305 14.133 -11.372 1.00 98.19 88 ASP A O 1
ATOM 659 N N . VAL A 1 89 ? -2.495 14.230 -9.144 1.00 98.31 89 VAL A N 1
ATOM 660 C CA . VAL A 1 89 ? -1.169 13.640 -8.878 1.00 98.31 89 VAL A CA 1
ATOM 661 C C . VAL A 1 89 ? -1.085 12.177 -9.335 1.00 98.31 89 VAL A C 1
ATOM 663 O O . VAL A 1 89 ? -0.059 11.758 -9.875 1.00 98.31 89 VAL A O 1
ATOM 666 N N . MET A 1 90 ? -2.137 11.381 -9.116 1.00 96.88 90 MET A N 1
ATOM 667 C CA . MET A 1 90 ? -2.182 9.982 -9.559 1.00 96.88 90 MET A CA 1
ATOM 668 C C . MET A 1 90 ? -2.243 9.859 -11.086 1.00 96.88 90 MET A C 1
ATOM 670 O O . MET A 1 90 ? -1.589 8.975 -11.643 1.00 96.88 90 MET A O 1
ATOM 674 N N . ASP A 1 91 ? -2.988 10.740 -11.753 1.00 97.44 91 ASP A N 1
ATOM 675 C CA . ASP A 1 91 ? -3.079 10.795 -13.211 1.00 97.44 91 ASP A CA 1
ATOM 676 C C . ASP A 1 91 ? -1.731 11.227 -13.816 1.00 97.44 91 ASP A C 1
ATOM 678 O O . ASP A 1 91 ? -1.224 10.547 -14.705 1.00 97.44 91 ASP A O 1
ATOM 682 N N . GLU A 1 92 ? -1.052 12.229 -13.237 1.00 97.31 92 GLU A N 1
ATOM 683 C CA . GLU A 1 92 ? 0.314 12.615 -13.637 1.00 97.31 92 GLU A CA 1
ATOM 684 C C . GLU A 1 92 ? 1.297 11.431 -13.525 1.00 97.31 92 GLU A C 1
ATOM 686 O O . GLU A 1 92 ? 2.113 11.188 -14.420 1.00 97.31 92 GLU A O 1
ATOM 691 N N . LEU A 1 93 ? 1.228 10.662 -12.431 1.00 96.94 93 LEU A N 1
ATOM 692 C CA . LEU A 1 93 ? 2.064 9.472 -12.249 1.00 96.94 93 LEU A CA 1
ATOM 693 C C . LEU A 1 93 ? 1.730 8.377 -13.271 1.00 96.94 93 LEU A C 1
ATOM 695 O O . LEU A 1 93 ? 2.638 7.699 -13.764 1.00 96.94 93 LEU A O 1
ATOM 699 N N . ARG A 1 94 ? 0.447 8.187 -13.591 1.00 96.00 94 ARG A N 1
ATOM 700 C CA . ARG A 1 94 ? -0.002 7.221 -14.597 1.00 96.00 94 ARG A CA 1
ATOM 701 C C . ARG A 1 94 ? 0.505 7.598 -15.986 1.00 96.00 94 ARG A C 1
ATOM 703 O O . ARG A 1 94 ? 1.061 6.727 -16.652 1.00 96.00 94 ARG A O 1
ATOM 710 N N . ASP A 1 95 ? 0.390 8.861 -16.378 1.00 96.25 95 ASP A N 1
ATOM 711 C CA . ASP A 1 95 ? 0.883 9.370 -17.661 1.00 96.25 95 ASP A CA 1
ATOM 712 C C . ASP A 1 95 ? 2.411 9.221 -17.760 1.00 96.25 95 ASP A C 1
ATOM 714 O O . ASP A 1 95 ? 2.952 8.756 -18.769 1.00 96.25 95 ASP A O 1
ATOM 718 N N . LYS A 1 96 ? 3.133 9.508 -16.665 1.00 94.31 96 LYS A N 1
ATOM 719 C CA . LYS A 1 96 ? 4.573 9.219 -16.549 1.00 94.31 96 LYS A CA 1
ATOM 720 C C . LYS A 1 96 ? 4.869 7.725 -16.736 1.00 94.31 96 LYS A C 1
ATOM 722 O O . LYS A 1 96 ? 5.767 7.379 -17.498 1.00 94.31 96 LYS A O 1
ATOM 727 N N . HIS A 1 97 ? 4.126 6.826 -16.088 1.00 92.62 97 HIS A N 1
ATOM 728 C CA . HIS A 1 97 ? 4.309 5.378 -16.260 1.00 92.62 97 HIS A CA 1
ATOM 729 C C . HIS A 1 97 ? 3.990 4.912 -17.691 1.00 92.62 97 HIS A C 1
ATOM 731 O O . HIS A 1 97 ? 4.674 4.034 -18.217 1.00 92.62 97 HIS A O 1
ATOM 737 N N . GLU A 1 98 ? 2.966 5.478 -18.330 1.00 92.69 98 GLU A N 1
ATOM 738 C CA . GLU A 1 98 ? 2.563 5.141 -19.697 1.00 92.69 98 GLU A CA 1
ATOM 739 C C . GLU A 1 98 ? 3.599 5.597 -20.728 1.00 92.69 98 GLU A C 1
ATOM 741 O O . GLU A 1 98 ? 4.001 4.794 -21.566 1.00 92.69 98 GLU A O 1
ATOM 746 N N . SER A 1 99 ? 4.132 6.814 -20.592 1.00 91.06 99 SER A N 1
ATOM 747 C CA . SER A 1 99 ? 5.212 7.327 -21.453 1.00 91.06 99 SER A CA 1
ATOM 748 C C . SER A 1 99 ? 6.544 6.576 -21.314 1.00 91.06 99 SER A C 1
ATOM 750 O O . SER A 1 99 ? 7.392 6.649 -22.199 1.00 91.06 99 SER A O 1
ATOM 752 N N . MET A 1 100 ? 6.742 5.839 -20.215 1.00 86.38 100 MET A N 1
ATOM 753 C CA . MET A 1 100 ? 7.905 4.968 -20.008 1.00 86.38 100 MET A CA 1
ATOM 754 C C . MET A 1 100 ? 7.667 3.522 -20.456 1.00 86.38 100 MET A C 1
ATOM 756 O O . MET A 1 100 ? 8.585 2.698 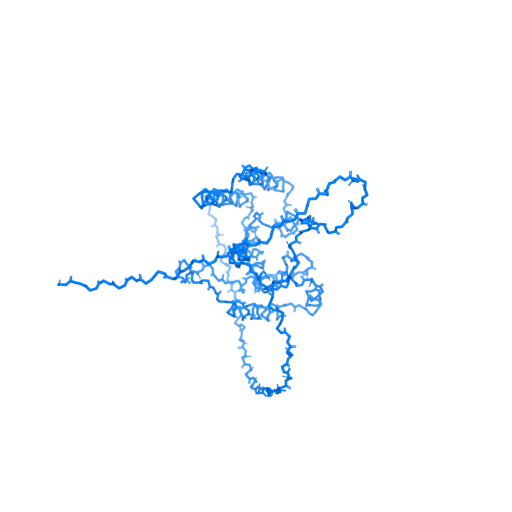-20.385 1.00 86.38 100 MET A O 1
ATOM 760 N N . ARG A 1 101 ? 6.449 3.178 -20.887 1.00 87.75 101 ARG A N 1
ATOM 761 C CA . ARG A 1 101 ? 6.157 1.840 -21.393 1.00 87.75 101 ARG A CA 1
ATOM 762 C C . ARG A 1 101 ? 6.734 1.725 -22.810 1.00 87.75 101 ARG A C 1
ATOM 764 O O . ARG A 1 101 ? 6.382 2.550 -23.644 1.00 87.75 101 ARG A O 1
ATOM 771 N N . PRO A 1 102 ? 7.579 0.719 -23.103 1.00 83.31 102 PRO A N 1
ATOM 772 C CA . PRO A 1 102 ? 8.113 0.538 -24.452 1.00 83.31 102 PRO A CA 1
ATOM 773 C C . PRO A 1 102 ? 6.971 0.324 -25.449 1.00 83.31 102 PRO A C 1
ATOM 775 O O . PRO A 1 102 ? 5.966 -0.325 -25.111 1.00 83.31 102 PRO A O 1
ATOM 778 N N . GLU A 1 103 ? 7.120 0.863 -26.659 1.00 84.50 103 GLU A N 1
ATOM 779 C CA . GLU A 1 103 ? 6.107 0.700 -27.694 1.00 84.50 103 GLU A CA 1
ATOM 780 C C . GLU A 1 103 ? 6.025 -0.766 -28.133 1.00 84.50 103 GLU A C 1
ATOM 782 O O . GLU A 1 103 ? 6.982 -1.548 -28.093 1.00 84.50 103 GLU A O 1
ATOM 787 N N . GLN A 1 104 ? 4.821 -1.186 -28.513 1.00 78.62 104 GLN A N 1
ATOM 788 C CA . GLN A 1 104 ? 4.583 -2.568 -28.891 1.00 78.62 104 GLN A CA 1
ATOM 789 C C . GLN A 1 104 ? 5.237 -2.848 -30.251 1.00 78.62 104 GLN A C 1
ATOM 791 O O . GLN A 1 104 ? 4.755 -2.383 -31.275 1.00 78.62 104 GLN A O 1
ATOM 796 N N . GLY A 1 105 ? 6.307 -3.646 -30.258 1.00 79.81 105 GLY A N 1
ATOM 797 C CA . GLY A 1 105 ? 7.051 -3.997 -31.475 1.00 79.81 105 GLY A CA 1
ATOM 798 C C . GLY A 1 105 ? 8.502 -3.521 -31.476 1.00 79.81 105 GLY A C 1
ATOM 799 O O . GLY A 1 105 ? 9.265 -3.953 -32.336 1.00 79.81 105 GLY A O 1
ATOM 800 N N . GLU A 1 106 ? 8.903 -2.710 -30.495 1.00 81.06 106 GLU A N 1
ATOM 801 C CA . GLU A 1 106 ? 10.309 -2.373 -30.282 1.00 81.06 106 GLU A CA 1
ATOM 802 C C . GLU A 1 106 ? 11.104 -3.564 -29.726 1.00 81.06 106 GLU A C 1
ATOM 804 O O . GLU A 1 106 ? 10.564 -4.485 -29.094 1.00 81.06 106 GLU A O 1
ATOM 809 N N . GLU A 1 107 ? 12.419 -3.548 -29.965 1.00 85.19 107 GLU A N 1
ATOM 810 C CA . GLU A 1 107 ? 13.340 -4.492 -29.342 1.00 85.19 107 GLU A CA 1
ATOM 811 C C . GLU A 1 107 ? 13.217 -4.439 -27.815 1.00 85.19 107 GLU A C 1
ATOM 813 O O . GLU A 1 107 ? 12.933 -3.406 -27.207 1.00 85.19 107 GLU A O 1
ATOM 818 N N . ARG A 1 108 ? 13.421 -5.588 -27.163 1.00 84.69 108 ARG A N 1
ATOM 819 C CA . ARG A 1 108 ? 13.312 -5.660 -25.704 1.00 84.69 108 ARG A CA 1
ATOM 820 C C . ARG A 1 108 ? 14.335 -4.716 -25.061 1.00 84.69 108 ARG A C 1
ATOM 822 O O . ARG A 1 108 ? 15.512 -4.828 -25.405 1.00 84.69 108 ARG A O 1
ATOM 829 N N . PRO A 1 109 ? 13.929 -3.888 -24.078 1.00 86.38 109 PRO A N 1
ATOM 830 C CA . PRO A 1 109 ? 14.857 -3.008 -23.386 1.00 86.38 109 PRO A CA 1
ATOM 831 C C . PRO A 1 109 ? 16.029 -3.787 -22.785 1.00 86.38 109 PRO A C 1
ATOM 833 O O . PRO A 1 109 ? 15.854 -4.876 -22.225 1.00 86.38 109 PRO A O 1
ATOM 836 N N . THR A 1 110 ? 17.226 -3.215 -22.868 1.00 91.62 110 THR A N 1
ATOM 837 C CA . THR A 1 110 ? 18.421 -3.776 -22.235 1.00 91.62 110 THR A CA 1
ATOM 838 C C . THR A 1 110 ? 18.279 -3.780 -20.711 1.00 91.62 110 THR A C 1
ATOM 840 O O . THR A 1 110 ? 17.449 -3.074 -20.131 1.00 91.62 110 THR A O 1
ATOM 843 N N . ALA A 1 111 ? 19.115 -4.559 -20.019 1.00 88.62 111 ALA A N 1
ATOM 844 C CA . ALA A 1 111 ? 19.134 -4.568 -18.553 1.00 88.62 111 ALA A CA 1
ATOM 845 C C . ALA A 1 111 ? 19.390 -3.170 -17.960 1.00 88.62 111 ALA A C 1
ATOM 847 O O . ALA A 1 111 ? 18.782 -2.799 -16.956 1.00 88.62 111 ALA A O 1
ATOM 848 N N . GLU A 1 112 ? 20.251 -2.385 -18.607 1.00 92.38 112 GLU A N 1
ATOM 849 C CA . GLU A 1 112 ? 20.555 -1.014 -18.206 1.00 92.38 112 GLU A CA 1
ATOM 850 C C . GLU A 1 112 ? 19.366 -0.075 -18.438 1.00 92.38 112 GLU A C 1
ATOM 852 O O . GLU A 1 112 ? 19.001 0.676 -17.534 1.00 92.38 112 GLU A O 1
ATOM 857 N N . GLN A 1 113 ? 18.688 -0.184 -19.586 1.00 90.12 113 GLN A N 1
ATOM 858 C CA . GLN A 1 113 ? 17.463 0.572 -19.862 1.00 90.12 113 GLN A CA 1
ATOM 859 C C . GLN A 1 113 ? 16.351 0.229 -18.863 1.00 90.12 113 GLN A C 1
ATOM 861 O O . GLN A 1 113 ? 15.699 1.133 -18.344 1.00 90.12 113 GLN A O 1
ATOM 866 N N . MET A 1 114 ? 16.169 -1.052 -18.522 1.00 89.25 114 MET A N 1
ATOM 867 C CA . MET A 1 114 ? 15.205 -1.472 -17.497 1.00 89.25 114 MET A CA 1
ATOM 868 C C . MET A 1 114 ? 15.551 -0.913 -16.115 1.00 89.25 114 MET A C 1
ATOM 870 O O . MET A 1 114 ? 14.660 -0.450 -15.404 1.00 89.25 114 MET A O 1
ATOM 874 N N . LYS A 1 115 ? 16.834 -0.922 -15.729 1.00 89.88 115 LYS A N 1
ATOM 875 C CA . LYS A 1 115 ? 17.292 -0.337 -14.461 1.00 89.88 115 LYS A CA 1
ATOM 876 C C . LYS A 1 115 ? 17.038 1.171 -14.423 1.00 89.88 115 LYS A C 1
ATOM 878 O O . LYS A 1 115 ? 16.527 1.673 -13.425 1.00 89.88 115 LYS A O 1
ATOM 883 N N . ALA A 1 116 ? 17.354 1.882 -15.503 1.00 92.38 116 ALA A N 1
ATOM 884 C CA . ALA A 1 116 ? 17.113 3.317 -15.614 1.00 92.38 116 ALA A CA 1
ATOM 885 C C . ALA A 1 116 ? 15.613 3.651 -15.579 1.00 92.38 116 ALA A C 1
ATOM 887 O O . ALA A 1 116 ? 15.208 4.576 -14.878 1.00 92.38 116 ALA A O 1
ATOM 888 N N . ALA A 1 117 ? 14.779 2.876 -16.279 1.00 90.94 117 ALA A N 1
ATOM 889 C CA . ALA A 1 117 ? 13.327 3.014 -16.232 1.00 90.94 117 ALA A CA 1
ATOM 890 C C . ALA A 1 117 ? 12.778 2.755 -14.819 1.00 90.94 117 ALA A C 1
ATOM 892 O O . ALA A 1 117 ? 11.955 3.528 -14.339 1.00 90.94 117 ALA A O 1
ATOM 893 N N . HIS A 1 118 ? 13.277 1.732 -14.113 1.00 90.69 118 HIS A N 1
ATOM 894 C CA . HIS A 1 118 ? 12.895 1.472 -12.722 1.00 90.69 118 HIS A CA 1
ATOM 895 C C . HIS A 1 118 ? 13.268 2.636 -11.799 1.00 90.69 118 HIS A C 1
ATOM 897 O O . HIS A 1 118 ? 12.432 3.080 -11.022 1.00 90.69 118 HIS A O 1
ATOM 903 N N . ALA A 1 119 ? 14.490 3.165 -11.903 1.00 92.88 119 ALA A N 1
ATOM 904 C CA . ALA A 1 119 ? 14.926 4.299 -11.089 1.00 92.88 119 ALA A CA 1
ATOM 905 C C . ALA A 1 119 ? 14.077 5.557 -11.347 1.00 92.88 119 ALA A C 1
ATOM 907 O O . ALA A 1 119 ? 13.703 6.258 -10.410 1.00 92.88 119 ALA A O 1
ATOM 908 N N . LYS A 1 120 ? 13.718 5.823 -12.612 1.00 93.75 120 LYS A N 1
ATOM 909 C CA . LYS A 1 120 ? 12.800 6.916 -12.968 1.00 93.75 120 LYS A CA 1
ATOM 910 C C . LYS A 1 120 ? 11.400 6.698 -12.395 1.00 93.75 120 LYS A C 1
ATOM 912 O O . LYS A 1 120 ? 10.819 7.634 -11.856 1.00 93.75 120 LYS A O 1
ATOM 917 N N . MET A 1 121 ? 10.881 5.474 -12.483 1.00 92.88 121 MET A N 1
ATOM 918 C CA . MET A 1 121 ? 9.589 5.106 -11.905 1.00 92.88 121 MET A CA 1
ATOM 919 C C . MET A 1 121 ? 9.566 5.287 -10.387 1.00 92.88 121 MET A C 1
ATOM 921 O O . MET A 1 121 ? 8.626 5.869 -9.860 1.00 92.88 121 MET A O 1
ATOM 925 N N . GLU A 1 122 ? 10.607 4.827 -9.698 1.00 92.62 122 GLU A N 1
ATOM 926 C CA . GLU A 1 122 ? 10.749 4.955 -8.248 1.00 92.62 122 GLU A CA 1
ATOM 927 C C . GLU A 1 122 ? 10.833 6.426 -7.818 1.00 92.62 122 GLU A C 1
ATOM 929 O O . GLU A 1 122 ? 10.165 6.838 -6.870 1.00 92.62 122 GLU A O 1
ATOM 934 N N . ALA A 1 123 ? 11.593 7.246 -8.550 1.00 95.06 123 ALA A N 1
ATOM 935 C CA . ALA A 1 123 ? 11.674 8.681 -8.298 1.00 95.06 123 ALA A CA 1
ATOM 936 C C . ALA A 1 123 ? 10.319 9.382 -8.499 1.00 95.06 123 ALA A C 1
ATOM 938 O O . ALA A 1 123 ? 9.918 10.182 -7.654 1.00 95.06 123 ALA A O 1
ATOM 939 N N . ALA A 1 124 ? 9.600 9.058 -9.579 1.00 95.88 124 ALA A N 1
ATOM 940 C CA . ALA A 1 124 ? 8.272 9.605 -9.851 1.00 95.88 124 ALA A CA 1
ATOM 941 C C . ALA A 1 124 ? 7.240 9.177 -8.794 1.00 95.88 124 ALA A C 1
ATOM 943 O O . ALA A 1 124 ? 6.437 9.996 -8.353 1.00 95.88 124 ALA A O 1
ATOM 944 N N . GLU A 1 125 ? 7.282 7.919 -8.348 1.00 95.44 125 GLU A N 1
ATOM 945 C CA . GLU A 1 125 ? 6.437 7.420 -7.260 1.00 95.44 125 GLU A CA 1
ATOM 946 C C . GLU A 1 125 ? 6.733 8.155 -5.945 1.00 95.44 125 GLU A C 1
ATOM 948 O O . GLU A 1 125 ? 5.807 8.630 -5.290 1.00 95.44 125 GLU A O 1
ATOM 953 N N . LYS A 1 126 ? 8.011 8.336 -5.587 1.00 95.88 126 LYS A N 1
ATOM 954 C CA . LYS A 1 126 ? 8.410 9.088 -4.386 1.00 95.88 126 LYS A CA 1
ATOM 955 C C . LYS A 1 126 ? 7.963 10.551 -4.439 1.00 95.88 126 LYS A C 1
ATOM 957 O O . LYS A 1 126 ? 7.486 11.083 -3.438 1.00 95.88 126 LYS A O 1
ATOM 962 N N . GLU A 1 127 ? 8.096 11.197 -5.596 1.00 97.19 127 GLU A N 1
ATOM 963 C CA . GLU A 1 127 ? 7.610 12.562 -5.823 1.00 97.19 127 GLU A CA 1
ATOM 964 C C . GLU A 1 127 ? 6.088 12.647 -5.631 1.00 97.19 127 GLU A C 1
ATOM 966 O O . GLU A 1 127 ? 5.601 13.512 -4.901 1.00 97.19 127 GLU A O 1
ATOM 971 N N . ALA A 1 128 ? 5.337 11.724 -6.238 1.00 97.88 128 ALA A N 1
ATOM 972 C CA . ALA A 1 128 ? 3.884 11.663 -6.123 1.00 97.88 128 ALA A CA 1
ATOM 973 C C . ALA A 1 128 ? 3.428 11.422 -4.674 1.00 97.88 128 ALA A C 1
ATOM 975 O O . ALA A 1 128 ? 2.510 12.093 -4.205 1.00 97.88 128 ALA A O 1
ATOM 976 N N . ILE A 1 129 ? 4.103 10.535 -3.933 1.00 97.25 129 ILE A N 1
ATOM 977 C CA . ILE A 1 129 ? 3.852 10.316 -2.500 1.00 97.25 129 ILE A CA 1
ATOM 978 C C . ILE A 1 129 ? 4.031 11.624 -1.720 1.00 97.25 129 ILE A C 1
ATOM 980 O O . ILE A 1 129 ? 3.118 12.019 -0.999 1.00 97.25 129 ILE A O 1
ATOM 984 N N . GLY A 1 130 ? 5.141 12.343 -1.920 1.00 97.50 130 GLY A N 1
ATOM 985 C CA . GLY A 1 130 ? 5.383 13.621 -1.242 1.00 97.50 130 GLY A CA 1
ATOM 986 C C . GLY A 1 130 ? 4.335 14.692 -1.573 1.00 97.50 130 GLY A C 1
ATOM 987 O O . GLY A 1 130 ? 3.887 15.419 -0.684 1.00 97.50 130 GLY A O 1
ATOM 988 N N . LYS A 1 131 ? 3.885 14.764 -2.835 1.00 98.31 131 LYS A N 1
ATOM 989 C CA . LYS A 1 131 ? 2.788 15.655 -3.255 1.00 98.31 131 LYS A CA 1
ATOM 990 C C . LYS A 1 131 ? 1.470 15.298 -2.558 1.00 98.31 131 LYS A C 1
ATOM 992 O O . LYS A 1 131 ? 0.791 16.196 -2.064 1.00 98.31 131 LYS A O 1
ATOM 997 N N . ILE A 1 132 ? 1.121 14.010 -2.481 1.00 98.12 132 ILE A N 1
ATOM 998 C CA . ILE A 1 132 ? -0.085 13.542 -1.779 1.00 98.12 132 ILE A CA 1
ATOM 999 C C . ILE A 1 132 ? 0.008 13.872 -0.288 1.00 98.12 132 ILE A C 1
ATOM 1001 O O . ILE A 1 132 ? -0.921 14.458 0.259 1.00 98.12 132 ILE A O 1
ATOM 1005 N N . GLU A 1 133 ? 1.128 13.576 0.371 1.00 97.50 133 GLU A N 1
ATOM 1006 C CA . GLU A 1 133 ? 1.316 13.884 1.793 1.00 97.50 133 GLU A CA 1
ATOM 1007 C C . GLU A 1 133 ? 1.174 15.379 2.094 1.00 97.50 133 GLU A C 1
ATOM 1009 O O . GLU A 1 133 ? 0.593 15.739 3.116 1.00 97.50 133 GLU A O 1
ATOM 1014 N N . ALA A 1 134 ? 1.634 16.261 1.203 1.00 98.25 134 ALA A N 1
ATOM 1015 C CA . ALA A 1 134 ? 1.468 17.706 1.358 1.00 98.25 134 ALA A CA 1
ATOM 1016 C C . ALA A 1 134 ? 0.000 18.177 1.265 1.00 98.25 134 ALA A C 1
ATOM 1018 O O . ALA A 1 134 ? -0.335 19.241 1.786 1.00 98.25 134 ALA A O 1
ATOM 1019 N N . ILE A 1 135 ? -0.878 17.402 0.618 1.00 98.44 135 ILE A N 1
ATOM 1020 C CA . ILE A 1 135 ? -2.324 17.672 0.518 1.00 98.44 135 ILE A CA 1
ATOM 1021 C C . ILE A 1 135 ? -3.070 17.187 1.775 1.00 98.44 135 ILE A C 1
ATOM 1023 O O . ILE A 1 135 ? -4.130 17.721 2.123 1.00 98.44 135 ILE A O 1
ATOM 1027 N N . LEU A 1 136 ? -2.534 16.170 2.453 1.00 98.31 136 LEU A N 1
ATOM 1028 C CA . LEU A 1 136 ? -3.137 15.555 3.630 1.00 98.31 136 LEU A CA 1
ATOM 1029 C C . LEU A 1 136 ? -2.840 16.345 4.912 1.00 98.31 136 LEU A C 1
ATOM 1031 O O . LEU A 1 136 ? -1.753 16.883 5.121 1.00 98.31 136 LEU A O 1
ATOM 1035 N N . THR A 1 137 ? -3.806 16.345 5.828 1.00 98.44 137 THR A N 1
ATOM 1036 C CA . THR A 1 137 ? -3.584 16.784 7.215 1.00 98.44 137 THR A CA 1
ATOM 1037 C C . THR A 1 137 ? -2.738 15.763 7.978 1.00 98.44 137 THR A C 1
ATOM 1039 O O . THR A 1 137 ? -2.676 14.592 7.604 1.00 98.44 137 THR A O 1
ATOM 1042 N N . ASP A 1 138 ? -2.130 16.157 9.098 1.00 97.88 138 ASP A N 1
ATOM 1043 C CA . ASP A 1 138 ? -1.291 15.239 9.886 1.00 97.88 138 ASP A CA 1
ATOM 1044 C C . ASP A 1 138 ? -2.074 14.037 10.436 1.00 97.88 138 ASP A C 1
ATOM 1046 O O . ASP A 1 138 ? -1.563 12.917 10.452 1.00 97.88 138 ASP A O 1
ATOM 1050 N N . SER A 1 139 ? -3.348 14.234 10.794 1.00 96.50 139 SER A N 1
ATOM 1051 C CA . SER A 1 139 ? -4.230 13.125 11.176 1.00 96.50 139 SER A CA 1
ATOM 1052 C C . SER A 1 139 ? -4.459 12.161 10.011 1.00 96.50 139 SER A C 1
ATOM 1054 O O . SER A 1 139 ? -4.408 10.951 10.205 1.00 96.50 139 SER A O 1
ATOM 1056 N N . GLN A 1 140 ? -4.681 12.677 8.798 1.00 97.62 140 GLN A N 1
ATOM 1057 C CA . GLN A 1 140 ? -4.868 11.846 7.606 1.00 97.62 140 GLN A CA 1
ATOM 1058 C C . GLN A 1 140 ? -3.584 11.099 7.230 1.00 97.62 140 GLN A C 1
ATOM 1060 O O . GLN A 1 140 ? -3.664 9.941 6.837 1.00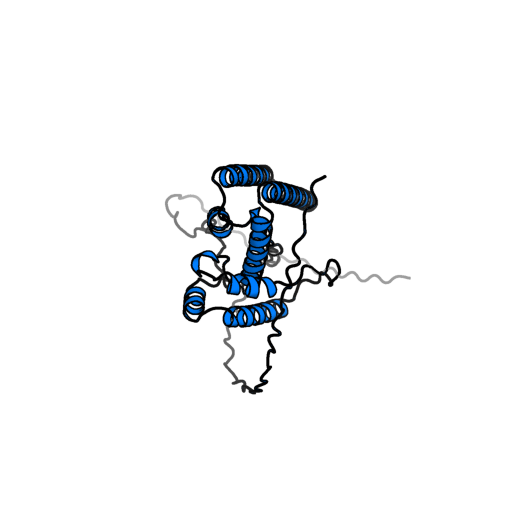 97.62 140 GLN A O 1
ATOM 1065 N N . LYS A 1 141 ? -2.400 11.703 7.402 1.00 97.75 141 LYS A N 1
ATOM 1066 C CA . LYS A 1 141 ? -1.113 11.011 7.207 1.00 97.75 141 LYS A CA 1
ATOM 1067 C C . LYS A 1 141 ? -0.961 9.822 8.156 1.00 97.75 141 LYS A C 1
ATOM 1069 O O . LYS A 1 141 ? -0.547 8.748 7.726 1.00 97.75 141 LYS A O 1
ATOM 1074 N N . ALA A 1 142 ? -1.337 9.980 9.427 1.00 95.81 142 ALA A N 1
ATOM 1075 C CA . ALA A 1 142 ? -1.277 8.888 10.398 1.00 95.81 142 ALA A CA 1
ATOM 1076 C C . ALA A 1 142 ? -2.215 7.727 10.012 1.00 95.81 142 ALA A C 1
ATOM 1078 O O . ALA A 1 142 ? -1.804 6.564 10.025 1.00 95.81 142 ALA A O 1
ATOM 1079 N N . THR A 1 143 ? -3.449 8.040 9.596 1.00 95.12 143 THR A N 1
ATOM 1080 C CA . THR A 1 143 ? -4.405 7.039 9.096 1.00 95.12 143 THR A CA 1
ATOM 1081 C C . THR A 1 143 ? -3.905 6.373 7.814 1.00 95.12 143 THR A C 1
ATOM 1083 O O . THR A 1 143 ? -3.963 5.152 7.699 1.00 95.12 143 THR A O 1
ATOM 1086 N N . ALA A 1 144 ? -3.348 7.141 6.877 1.00 95.81 144 ALA A N 1
ATOM 1087 C CA . ALA A 1 144 ? -2.761 6.633 5.641 1.00 95.81 144 ALA A CA 1
ATOM 1088 C C . ALA A 1 144 ? -1.612 5.651 5.904 1.00 95.81 144 ALA A C 1
ATOM 1090 O O . ALA A 1 144 ? -1.560 4.580 5.301 1.00 95.81 144 ALA A O 1
ATOM 1091 N N . HIS A 1 145 ? -0.722 5.976 6.841 1.00 94.75 145 HIS A N 1
ATOM 1092 C CA . HIS A 1 145 ? 0.369 5.093 7.239 1.00 94.75 145 HIS A CA 1
ATOM 1093 C C . HIS A 1 145 ? -0.150 3.784 7.859 1.00 94.75 145 HIS A C 1
ATOM 1095 O O . HIS A 1 145 ? 0.261 2.698 7.450 1.00 94.75 145 HIS A O 1
ATOM 1101 N N . SER A 1 146 ? -1.119 3.866 8.779 1.00 93.56 146 SER A N 1
ATOM 1102 C CA . SER A 1 146 ? -1.783 2.686 9.361 1.00 93.56 146 SER A CA 1
ATOM 1103 C C . SER A 1 146 ? -2.464 1.817 8.292 1.00 93.56 146 SER A C 1
ATOM 1105 O O . SER A 1 146 ? -2.351 0.586 8.299 1.00 93.56 146 SER A O 1
ATOM 1107 N N . LEU A 1 147 ? -3.116 2.448 7.311 1.00 94.69 147 LEU A N 1
ATOM 1108 C CA . LEU A 1 147 ? -3.733 1.768 6.176 1.00 94.69 147 LEU A CA 1
ATOM 1109 C C . LEU A 1 147 ? -2.688 1.035 5.320 1.00 94.69 147 LEU A C 1
ATOM 1111 O O . LEU A 1 147 ? -2.878 -0.141 5.015 1.00 94.69 147 LEU A O 1
ATOM 1115 N N . ILE A 1 148 ? -1.564 1.675 4.983 1.00 94.44 148 ILE A N 1
ATOM 1116 C CA . ILE A 1 148 ? -0.461 1.052 4.227 1.00 94.44 148 ILE A CA 1
ATOM 1117 C C . ILE A 1 148 ? 0.094 -0.171 4.965 1.00 94.44 148 ILE A C 1
ATOM 1119 O O . ILE A 1 148 ? 0.289 -1.231 4.359 1.00 94.44 148 ILE A O 1
ATOM 1123 N N . GLN A 1 149 ? 0.312 -0.057 6.276 1.00 94.38 149 GLN A N 1
ATOM 1124 C CA . GLN A 1 149 ? 0.776 -1.169 7.106 1.00 94.38 149 GLN A CA 1
ATOM 1125 C C . GLN A 1 149 ? -0.246 -2.310 7.136 1.00 94.38 149 GLN A C 1
ATOM 1127 O O . GLN A 1 149 ? 0.118 -3.476 6.974 1.00 94.38 149 GLN A O 1
ATOM 1132 N N . THR A 1 150 ? -1.533 -1.976 7.244 1.00 94.38 150 THR A N 1
ATOM 1133 C CA . THR A 1 150 ? -2.623 -2.953 7.172 1.00 94.38 150 THR A CA 1
ATOM 1134 C C . THR A 1 150 ? -2.595 -3.689 5.830 1.00 94.38 150 THR A C 1
ATOM 1136 O O . THR A 1 150 ? -2.518 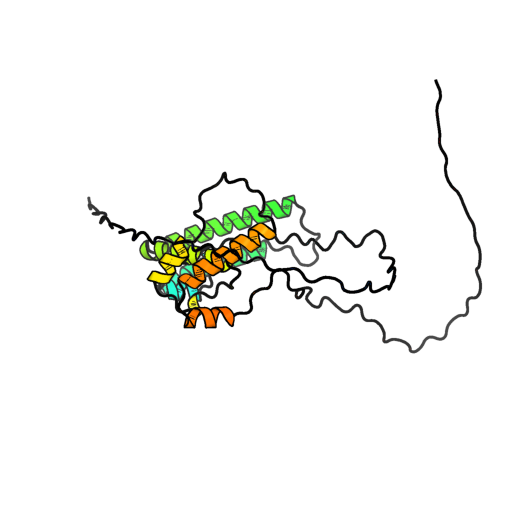-4.917 5.811 1.00 94.38 150 THR A O 1
ATOM 1139 N N . ILE A 1 151 ? -2.556 -2.973 4.699 1.00 93.44 151 ILE A N 1
ATOM 1140 C CA . ILE A 1 151 ? -2.468 -3.574 3.353 1.00 93.44 151 ILE A CA 1
ATOM 1141 C C . ILE A 1 151 ? -1.254 -4.495 3.247 1.00 93.44 151 ILE A C 1
ATOM 1143 O O . ILE A 1 151 ? -1.371 -5.613 2.742 1.00 93.44 151 ILE A O 1
ATOM 1147 N N . THR A 1 152 ? -0.105 -4.049 3.750 1.00 92.31 152 THR A N 1
ATOM 1148 C CA . THR A 1 152 ? 1.140 -4.821 3.733 1.00 92.31 152 THR A CA 1
ATOM 1149 C C . THR A 1 152 ? 0.977 -6.150 4.467 1.00 92.31 152 THR A C 1
ATOM 1151 O O . THR A 1 152 ? 1.364 -7.195 3.944 1.00 92.31 152 THR A O 1
ATOM 1154 N N . VAL A 1 153 ? 0.336 -6.156 5.636 1.00 93.75 153 VAL A N 1
ATOM 1155 C CA . VAL A 1 153 ? 0.059 -7.388 6.389 1.00 93.75 153 VAL A CA 1
ATOM 1156 C C . VAL A 1 153 ? -0.873 -8.326 5.625 1.00 93.75 153 VAL A C 1
ATOM 1158 O O . VAL A 1 153 ? -0.589 -9.522 5.543 1.00 93.75 153 VAL A O 1
ATOM 1161 N N . PHE A 1 154 ? -1.936 -7.808 5.004 1.00 93.25 154 PHE A N 1
ATOM 1162 C CA . PHE A 1 154 ? -2.827 -8.622 4.168 1.00 93.25 154 PHE A CA 1
ATOM 1163 C C . PHE A 1 154 ? -2.080 -9.249 2.981 1.00 93.25 154 PHE A C 1
ATOM 1165 O O . PHE A 1 154 ? -2.209 -10.452 2.741 1.00 93.25 154 PHE A O 1
ATOM 1172 N N . GLN A 1 155 ? -1.236 -8.481 2.288 1.00 90.88 155 GLN A N 1
ATOM 1173 C CA . GLN A 1 155 ? -0.407 -8.984 1.188 1.00 90.88 155 GLN A CA 1
ATOM 1174 C C . GLN A 1 155 ? 0.582 -10.060 1.658 1.00 90.88 155 GLN A C 1
ATOM 1176 O O . GLN A 1 155 ? 0.719 -11.104 1.012 1.00 90.88 155 GLN A O 1
ATOM 1181 N N . LEU A 1 156 ? 1.241 -9.843 2.802 1.00 90.00 156 LEU A N 1
ATOM 1182 C CA . LEU A 1 156 ? 2.156 -10.810 3.411 1.00 90.00 156 LEU A CA 1
ATOM 1183 C C . LEU A 1 156 ? 1.445 -12.084 3.867 1.00 90.00 156 LEU A C 1
ATOM 1185 O O . LEU A 1 156 ? 2.042 -13.153 3.796 1.00 90.00 156 LEU A O 1
ATOM 1189 N N . ALA A 1 157 ? 0.178 -12.000 4.271 1.00 91.88 157 ALA A N 1
ATOM 1190 C CA . ALA A 1 157 ? -0.665 -13.152 4.585 1.00 91.88 157 ALA A CA 1
ATOM 1191 C C . ALA A 1 157 ? -1.228 -13.858 3.330 1.00 91.88 157 ALA A C 1
ATOM 1193 O O . ALA A 1 157 ? -1.825 -14.930 3.439 1.00 91.88 157 ALA A O 1
ATOM 1194 N N . GLY A 1 158 ? -1.007 -13.305 2.130 1.00 89.56 158 GLY A N 1
ATOM 1195 C CA . GLY A 1 158 ? -1.488 -13.862 0.861 1.00 89.56 158 GLY A CA 1
ATOM 1196 C C . GLY A 1 158 ? -2.934 -13.497 0.518 1.00 89.56 158 GLY A C 1
ATOM 1197 O O . GLY A 1 158 ? -3.517 -14.102 -0.384 1.00 89.56 158 GLY A O 1
ATOM 1198 N N . TYR A 1 159 ? -3.508 -12.514 1.207 1.00 89.94 159 TYR A N 1
ATOM 1199 C CA . TYR A 1 159 ? -4.858 -12.032 0.958 1.00 89.94 159 TYR A CA 1
ATOM 1200 C C . TYR A 1 159 ? -4.877 -10.874 -0.053 1.00 89.94 159 TYR A C 1
ATOM 1202 O O . TYR A 1 159 ? -3.937 -10.075 -0.107 1.00 89.94 159 TYR A O 1
ATOM 1210 N N . PRO A 1 160 ? -5.941 -10.749 -0.869 1.00 85.31 160 PRO A N 1
ATOM 1211 C CA . PRO A 1 160 ? -6.146 -9.567 -1.700 1.00 85.31 160 PRO A CA 1
ATOM 1212 C C . PRO A 1 160 ? -6.275 -8.287 -0.849 1.00 85.31 160 PRO A C 1
ATOM 1214 O O . PRO A 1 160 ? -6.825 -8.351 0.252 1.00 85.31 160 PRO A O 1
ATOM 1217 N N . PRO A 1 161 ? -5.854 -7.113 -1.356 1.00 78.94 161 PRO A N 1
ATOM 1218 C CA . PRO A 1 161 ? -5.932 -5.839 -0.637 1.00 78.94 161 PRO A CA 1
ATOM 1219 C C . PRO A 1 161 ? -7.358 -5.252 -0.667 1.00 78.94 161 PRO A C 1
ATOM 1221 O O . PRO A 1 161 ? -7.580 -4.157 -1.168 1.00 78.94 161 PRO A O 1
ATOM 1224 N N . MET A 1 162 ? -8.354 -5.999 -0.184 1.00 80.44 162 MET A N 1
ATOM 1225 C CA . MET A 1 162 ? -9.766 -5.582 -0.145 1.00 80.44 162 MET A CA 1
ATOM 1226 C C . MET A 1 162 ? -10.199 -5.198 1.276 1.00 80.44 162 MET A C 1
ATOM 1228 O O . MET A 1 162 ? -11.164 -5.750 1.805 1.00 80.44 162 MET A O 1
ATOM 1232 N N . ILE A 1 163 ? -9.469 -4.268 1.897 1.00 79.75 163 ILE A N 1
ATOM 1233 C CA . ILE A 1 163 ? -9.686 -3.849 3.293 1.00 79.75 163 ILE A CA 1
ATOM 1234 C C . ILE A 1 163 ? -11.100 -3.304 3.511 1.00 79.75 163 ILE A C 1
ATOM 1236 O O . ILE A 1 163 ? -11.767 -3.719 4.457 1.00 79.75 163 ILE A O 1
ATOM 1240 N N . ASP A 1 164 ? -11.594 -2.470 2.596 1.00 84.56 164 ASP A N 1
ATOM 1241 C CA . ASP A 1 164 ? -12.892 -1.794 2.722 1.00 84.56 164 ASP A CA 1
ATOM 1242 C C . ASP A 1 164 ? -14.054 -2.780 2.891 1.00 84.56 164 ASP A C 1
ATOM 1244 O O . ASP A 1 164 ? -15.037 -2.503 3.573 1.00 84.56 164 ASP A O 1
ATOM 1248 N N . ARG A 1 165 ? -13.943 -3.970 2.284 1.00 87.44 165 ARG A N 1
ATOM 1249 C CA . ARG A 1 165 ? -15.010 -4.981 2.306 1.00 87.44 165 ARG A CA 1
ATOM 1250 C C . ARG A 1 165 ? -15.134 -5.695 3.645 1.00 87.44 165 ARG A C 1
ATOM 1252 O O . ARG A 1 165 ? -16.195 -6.245 3.920 1.00 87.44 165 ARG A O 1
ATOM 1259 N N . LEU A 1 166 ? -14.068 -5.709 4.445 1.00 91.12 166 LEU A N 1
ATOM 1260 C CA . LEU A 1 166 ? -14.052 -6.380 5.745 1.00 91.12 166 LEU A CA 1
ATOM 1261 C C . LEU A 1 166 ? -14.655 -5.513 6.853 1.00 91.12 166 LEU A C 1
ATOM 1263 O O . LEU A 1 166 ? -14.876 -6.016 7.954 1.00 91.12 166 LEU A O 1
ATOM 1267 N N . GLY A 1 167 ? -14.902 -4.222 6.592 1.00 92.50 167 GLY A N 1
ATOM 1268 C CA . GLY A 1 167 ? -15.441 -3.302 7.593 1.00 92.50 167 GLY A CA 1
ATOM 1269 C C . GLY A 1 167 ? -14.608 -3.307 8.876 1.00 92.50 167 GLY A C 1
ATOM 1270 O O . GLY A 1 167 ? -15.161 -3.457 9.965 1.00 92.50 167 GLY A O 1
ATOM 1271 N N . LEU A 1 168 ? -13.277 -3.250 8.746 1.00 94.19 168 LEU A N 1
ATOM 1272 C CA . LEU A 1 168 ? -12.375 -3.277 9.898 1.00 94.19 168 LEU A CA 1
ATOM 1273 C C . LEU A 1 168 ? -12.663 -2.087 10.818 1.00 94.19 168 LEU A C 1
ATOM 1275 O O . LEU A 1 168 ? -12.836 -0.955 10.359 1.00 94.19 168 LEU A O 1
ATOM 1279 N N . THR A 1 169 ? -12.692 -2.341 12.125 1.00 94.44 169 THR A N 1
ATOM 1280 C CA . THR A 1 169 ? -12.764 -1.257 13.110 1.00 94.44 169 THR A CA 1
ATOM 1281 C C . THR A 1 169 ? -11.415 -0.549 13.222 1.00 94.44 169 THR A C 1
ATOM 1283 O O . THR A 1 169 ? -10.376 -1.101 12.848 1.00 94.44 169 THR A O 1
ATOM 1286 N N . GLU A 1 170 ? -11.408 0.664 13.777 1.00 90.81 170 GLU A N 1
ATOM 1287 C CA . GLU A 1 170 ? -10.161 1.408 13.993 1.00 90.81 170 GLU A CA 1
ATOM 1288 C C . GLU A 1 170 ? -9.182 0.630 14.881 1.00 90.81 170 GLU A C 1
ATOM 1290 O O . GLU A 1 170 ? -8.013 0.473 14.535 1.00 90.81 170 GLU A O 1
ATOM 1295 N N . ASP A 1 171 ? -9.685 0.024 15.958 1.00 93.81 171 ASP A N 1
ATOM 1296 C CA . ASP A 1 171 ? -8.880 -0.807 16.855 1.00 93.81 171 ASP A CA 1
ATOM 1297 C C . ASP A 1 171 ? -8.275 -2.022 16.140 1.00 93.81 171 ASP A C 1
ATOM 1299 O O . ASP A 1 171 ? -7.137 -2.410 16.415 1.00 93.81 171 ASP A O 1
ATOM 1303 N N . GLN A 1 172 ? -9.019 -2.645 15.219 1.00 95.75 172 GLN A N 1
ATOM 1304 C CA . GLN A 1 172 ? -8.505 -3.754 14.417 1.00 95.75 172 GLN A CA 1
ATOM 1305 C C . GLN A 1 172 ? -7.421 -3.280 13.453 1.00 95.75 172 GLN A C 1
ATOM 1307 O O . GLN A 1 172 ? -6.381 -3.930 13.372 1.00 95.75 172 GLN A O 1
ATOM 1312 N N . ARG A 1 173 ? -7.623 -2.148 12.765 1.00 93.56 173 ARG A N 1
ATOM 1313 C CA . ARG A 1 173 ? -6.611 -1.559 11.874 1.00 93.56 173 ARG A CA 1
ATOM 1314 C C . ARG A 1 173 ? -5.313 -1.293 12.616 1.00 93.56 173 ARG A C 1
ATOM 1316 O O . ARG A 1 173 ? -4.275 -1.765 12.176 1.00 93.56 173 ARG A O 1
ATOM 1323 N N . VAL A 1 174 ? -5.370 -0.642 13.778 1.00 93.62 174 VAL A N 1
ATOM 1324 C CA . VAL A 1 174 ? -4.178 -0.367 14.597 1.00 93.62 174 VAL A CA 1
ATOM 1325 C C . VAL A 1 174 ? -3.467 -1.664 15.000 1.00 93.62 174 VAL A C 1
ATOM 1327 O O . VAL A 1 174 ? -2.247 -1.766 14.870 1.00 93.62 174 VAL A O 1
ATOM 1330 N N . LYS A 1 175 ? -4.212 -2.690 15.438 1.00 96.25 175 LYS A N 1
ATOM 1331 C CA . LYS A 1 175 ? -3.630 -3.996 15.798 1.00 96.25 175 LYS A CA 1
ATOM 1332 C C . LYS A 1 175 ? -2.996 -4.704 14.603 1.00 96.25 175 LYS A C 1
ATOM 1334 O O . LYS A 1 175 ? -1.938 -5.302 14.760 1.00 96.25 175 LYS A O 1
ATOM 1339 N N . ILE A 1 176 ? -3.627 -4.650 13.431 1.00 95.50 176 ILE A N 1
ATOM 1340 C CA . ILE A 1 176 ? -3.109 -5.277 12.210 1.00 95.50 176 ILE A CA 1
ATOM 1341 C C . ILE A 1 176 ? -1.887 -4.511 11.709 1.00 95.50 176 ILE A C 1
ATOM 1343 O O . ILE A 1 176 ? -0.878 -5.135 11.406 1.00 95.50 176 ILE A O 1
ATOM 1347 N N . ALA A 1 177 ? -1.935 -3.180 11.679 1.00 94.06 177 ALA A N 1
ATOM 1348 C CA . ALA A 1 177 ? -0.820 -2.322 11.295 1.00 94.06 177 ALA A CA 1
ATOM 1349 C C . ALA A 1 177 ? 0.431 -2.593 12.147 1.00 94.06 177 ALA A C 1
ATOM 1351 O O . ALA A 1 177 ? 1.532 -2.695 11.613 1.00 94.06 177 ALA A O 1
ATOM 1352 N N . ALA A 1 178 ? 0.257 -2.836 13.450 1.00 94.81 178 ALA A N 1
ATOM 1353 C CA . ALA A 1 178 ? 1.343 -3.214 14.354 1.00 94.81 178 ALA A CA 1
ATOM 1354 C C . ALA A 1 178 ? 1.985 -4.585 14.048 1.00 94.81 178 ALA A C 1
ATOM 1356 O O . ALA A 1 178 ? 3.069 -4.871 14.555 1.00 94.81 178 ALA A O 1
ATOM 1357 N N . LEU A 1 179 ? 1.346 -5.440 13.236 1.00 94.00 179 LEU A N 1
ATOM 1358 C CA . LEU A 1 179 ? 1.941 -6.693 12.756 1.00 94.00 179 LEU A CA 1
ATOM 1359 C C . LEU A 1 179 ? 2.850 -6.494 11.540 1.00 94.00 179 LEU A C 1
ATOM 1361 O O . LEU A 1 179 ? 3.562 -7.431 11.171 1.00 94.00 179 LEU A O 1
ATOM 1365 N N . ALA A 1 180 ? 2.798 -5.333 10.877 1.00 91.06 180 ALA A N 1
ATOM 1366 C CA . ALA A 1 180 ? 3.656 -5.070 9.732 1.00 91.06 180 ALA A CA 1
ATOM 1367 C C . ALA A 1 180 ? 5.125 -5.174 10.175 1.00 91.06 180 ALA A C 1
ATOM 1369 O O . ALA A 1 180 ? 5.470 -4.667 11.247 1.00 91.06 180 ALA A O 1
ATOM 1370 N N . PRO A 1 181 ? 5.997 -5.840 9.392 1.00 85.00 181 PRO A N 1
ATOM 1371 C CA . PRO A 1 181 ? 7.417 -5.858 9.707 1.00 85.00 181 PRO A CA 1
ATOM 1372 C C . PRO A 1 181 ? 7.891 -4.411 9.824 1.00 85.00 181 PRO A C 1
ATOM 1374 O O . PRO A 1 181 ? 7.635 -3.601 8.931 1.00 85.00 181 PRO A O 1
ATOM 1377 N N . SER A 1 182 ? 8.526 -4.075 10.947 1.00 75.00 182 SER A N 1
ATOM 1378 C CA . SER A 1 182 ? 9.074 -2.738 11.143 1.00 75.00 182 SER A CA 1
ATOM 1379 C C . SER A 1 182 ? 10.030 -2.425 9.999 1.00 75.00 182 SER A C 1
ATOM 1381 O O . SER A 1 182 ? 10.843 -3.276 9.661 1.00 75.00 182 SER A O 1
ATOM 1383 N N . GLU A 1 183 ? 9.995 -1.210 9.452 1.00 66.06 183 GLU A N 1
ATOM 1384 C CA . GLU A 1 183 ? 10.876 -0.780 8.349 1.00 66.06 183 GLU A CA 1
ATOM 1385 C C . GLU A 1 183 ? 12.379 -0.800 8.692 1.00 66.06 183 GLU A C 1
ATOM 1387 O O . GLU A 1 183 ? 13.216 -0.509 7.844 1.00 66.06 183 GLU A O 1
ATOM 1392 N N . LYS A 1 184 ? 12.740 -1.187 9.921 1.00 50.81 184 LYS A N 1
ATOM 1393 C CA . LYS A 1 184 ? 14.087 -1.645 10.259 1.00 50.81 184 LYS A CA 1
ATOM 1394 C C . LYS A 1 184 ? 14.302 -2.961 9.502 1.00 50.81 184 LYS A C 1
ATOM 1396 O O . LYS A 1 184 ? 13.771 -3.988 9.898 1.00 50.81 184 LYS A O 1
ATOM 1401 N N . THR A 1 185 ? 15.055 -2.995 8.418 1.00 49.59 185 THR A N 1
ATOM 1402 C CA . THR A 1 185 ? 16.468 -2.626 8.412 1.00 49.59 185 THR A CA 1
ATOM 1403 C C . THR A 1 185 ? 16.947 -2.472 6.968 1.00 49.59 185 THR A C 1
ATOM 1405 O O . THR A 1 185 ? 16.660 -3.303 6.110 1.00 49.59 185 THR A O 1
ATOM 1408 N N . GLU A 1 186 ? 17.736 -1.431 6.714 1.00 51.16 186 GLU A N 1
ATOM 1409 C CA . GLU A 1 186 ? 18.544 -1.311 5.493 1.00 51.16 186 GLU A CA 1
ATOM 1410 C C . GLU A 1 186 ? 19.707 -2.335 5.466 1.00 51.16 186 GLU A C 1
ATOM 1412 O O . GLU A 1 186 ? 20.375 -2.462 4.446 1.00 51.16 186 GLU A O 1
ATOM 1417 N N . ASP A 1 187 ? 19.875 -3.123 6.542 1.00 50.25 187 ASP A N 1
ATOM 1418 C CA . ASP A 1 187 ? 20.976 -4.074 6.753 1.00 50.25 187 ASP A CA 1
ATOM 1419 C C . ASP A 1 187 ? 20.561 -5.518 7.132 1.00 50.25 187 ASP A C 1
ATOM 1421 O O . ASP A 1 187 ? 21.453 -6.355 7.294 1.00 50.25 187 ASP A O 1
ATOM 1425 N N . GLU A 1 188 ? 19.269 -5.886 7.275 1.00 54.69 188 GLU A N 1
ATOM 1426 C CA . GLU A 1 188 ? 18.928 -7.325 7.281 1.00 54.69 188 GLU A CA 1
ATOM 1427 C C . GLU A 1 188 ? 19.130 -7.840 5.864 1.00 54.69 188 GLU A C 1
ATOM 1429 O O . GLU A 1 188 ? 18.266 -7.695 4.999 1.00 54.69 188 GLU A O 1
ATOM 1434 N N . ASP A 1 189 ? 20.334 -8.376 5.665 1.00 52.94 189 ASP A N 1
ATOM 1435 C CA . ASP A 1 189 ? 20.751 -9.353 4.673 1.00 52.94 189 ASP A CA 1
ATOM 1436 C C . ASP A 1 189 ? 19.657 -9.574 3.621 1.00 52.94 189 ASP A C 1
ATOM 1438 O O . ASP A 1 189 ? 18.707 -10.333 3.837 1.00 52.94 189 ASP A O 1
ATOM 1442 N N . VAL A 1 190 ? 19.768 -8.854 2.493 1.00 59.81 190 VAL A N 1
ATOM 1443 C CA . VAL A 1 190 ? 18.819 -8.811 1.355 1.00 59.81 190 VAL A CA 1
ATOM 1444 C C . VAL A 1 190 ? 18.776 -10.159 0.621 1.00 59.81 190 VAL A C 1
ATOM 1446 O O . VAL A 1 190 ? 18.629 -10.262 -0.600 1.00 59.81 190 VAL A O 1
ATOM 1449 N N . ARG A 1 191 ? 18.942 -11.253 1.357 1.00 76.19 191 ARG A N 1
ATOM 1450 C CA . ARG A 1 191 ? 18.735 -12.584 0.864 1.00 76.19 191 ARG A CA 1
ATOM 1451 C C . ARG A 1 191 ? 17.244 -12.723 0.562 1.00 76.19 191 ARG A C 1
ATOM 1453 O O . ARG A 1 191 ? 16.403 -12.524 1.441 1.00 76.19 191 ARG A O 1
ATOM 1460 N N . PRO A 1 192 ? 16.882 -13.084 -0.677 1.00 75.88 192 PRO A N 1
ATOM 1461 C CA . PRO A 1 192 ? 15.505 -13.424 -0.972 1.00 75.88 192 PRO A CA 1
ATOM 1462 C C . PRO A 1 192 ? 15.093 -14.585 -0.065 1.00 75.88 192 PRO A C 1
ATOM 1464 O O . PRO A 1 192 ? 15.772 -15.614 -0.035 1.00 75.88 192 PRO A O 1
ATOM 1467 N N . PHE A 1 193 ? 13.987 -14.419 0.662 1.00 78.94 193 PHE A N 1
ATOM 1468 C CA . PHE A 1 193 ? 13.396 -15.512 1.426 1.00 78.94 193 PHE A CA 1
ATOM 1469 C C . PHE A 1 193 ? 13.196 -16.719 0.511 1.00 78.94 193 PHE A C 1
ATOM 1471 O O . PHE A 1 193 ? 12.671 -16.601 -0.604 1.00 78.94 193 PHE A O 1
ATOM 1478 N N . SER A 1 194 ? 13.594 -17.892 0.991 1.00 88.19 194 SER A N 1
ATOM 1479 C CA . SER A 1 194 ? 13.261 -19.149 0.339 1.00 88.19 194 SER A CA 1
ATOM 1480 C C . SER A 1 194 ? 11.741 -19.309 0.239 1.00 88.19 194 SER A C 1
ATOM 1482 O O . SER A 1 194 ? 10.953 -18.701 0.975 1.00 88.19 194 SER A O 1
ATOM 1484 N N . ARG A 1 195 ? 11.298 -20.160 -0.689 1.00 86.44 195 ARG A N 1
ATOM 1485 C CA . ARG A 1 195 ? 9.870 -20.443 -0.871 1.00 86.44 195 ARG A CA 1
ATOM 1486 C C . ARG A 1 195 ? 9.226 -20.964 0.421 1.00 86.44 195 ARG A C 1
ATOM 1488 O O . ARG A 1 195 ? 8.080 -20.608 0.694 1.00 86.44 195 ARG A O 1
ATOM 1495 N N . ASP A 1 196 ? 9.949 -21.767 1.196 1.00 90.00 196 ASP A N 1
ATOM 1496 C CA . ASP A 1 196 ? 9.453 -22.356 2.442 1.00 90.00 196 ASP A CA 1
ATOM 1497 C C . ASP A 1 196 ? 9.393 -21.325 3.570 1.00 90.00 196 ASP A C 1
ATOM 1499 O O . ASP A 1 196 ? 8.382 -21.250 4.266 1.00 90.00 196 ASP A O 1
ATOM 1503 N N . GLU A 1 197 ? 10.391 -20.443 3.678 1.00 88.50 197 GLU A N 1
ATOM 1504 C CA . GLU A 1 197 ? 10.351 -19.309 4.611 1.00 88.50 197 GLU A CA 1
ATOM 1505 C C . GLU A 1 197 ? 9.189 -18.363 4.291 1.00 88.50 197 GLU A C 1
ATOM 1507 O O . GLU A 1 197 ? 8.460 -17.954 5.193 1.00 88.50 197 GLU A O 1
ATOM 1512 N N . MET A 1 198 ? 8.941 -18.065 3.011 1.00 86.31 198 MET A N 1
ATOM 1513 C CA . MET A 1 198 ? 7.784 -17.259 2.604 1.00 86.31 198 MET A CA 1
ATOM 1514 C C . MET A 1 198 ? 6.454 -17.938 2.936 1.00 86.31 198 MET A C 1
ATOM 1516 O O . MET A 1 198 ? 5.501 -17.261 3.322 1.00 86.31 198 MET A O 1
ATOM 1520 N N . GLN A 1 199 ? 6.357 -19.262 2.785 1.00 90.00 199 GLN A N 1
ATOM 1521 C CA . GLN A 1 199 ? 5.161 -20.008 3.181 1.00 90.00 199 GLN A CA 1
ATOM 1522 C C . GLN A 1 199 ? 4.966 -20.006 4.697 1.00 90.00 199 GLN A C 1
ATOM 1524 O O . GLN A 1 199 ? 3.837 -19.824 5.155 1.00 90.00 199 GLN A O 1
ATOM 1529 N N . ALA A 1 200 ? 6.040 -20.181 5.467 1.00 92.19 200 ALA A N 1
ATOM 1530 C CA . ALA A 1 200 ? 6.007 -20.117 6.922 1.00 92.19 200 ALA A CA 1
ATOM 1531 C C . ALA A 1 200 ? 5.566 -18.724 7.395 1.00 92.19 200 ALA A C 1
ATOM 1533 O O . ALA A 1 200 ? 4.585 -18.624 8.129 1.00 92.19 200 ALA A O 1
ATOM 1534 N N . LYS A 1 201 ? 6.182 -17.655 6.869 1.00 90.19 201 LYS A N 1
ATOM 1535 C CA . LYS A 1 201 ? 5.790 -16.266 7.156 1.00 90.19 201 LYS A CA 1
ATOM 1536 C C . LYS A 1 201 ? 4.340 -15.982 6.773 1.00 90.19 201 LYS A C 1
ATOM 1538 O O . LYS A 1 201 ? 3.614 -15.385 7.557 1.00 90.19 201 LYS A O 1
ATOM 1543 N N . ARG A 1 202 ? 3.875 -16.452 5.609 1.00 91.62 202 ARG A N 1
ATOM 1544 C CA . ARG A 1 202 ? 2.462 -16.329 5.202 1.00 91.62 202 ARG A CA 1
ATOM 1545 C C . ARG A 1 202 ? 1.519 -16.987 6.202 1.00 91.62 202 ARG A C 1
ATOM 1547 O O . ARG A 1 202 ? 0.537 -16.368 6.595 1.00 91.62 202 ARG A O 1
ATOM 1554 N N . LYS A 1 203 ? 1.808 -18.227 6.614 1.00 93.81 203 LYS A N 1
ATOM 1555 C CA . LYS A 1 203 ? 0.999 -18.961 7.602 1.00 93.81 203 LYS A CA 1
ATOM 1556 C C . LYS A 1 203 ? 0.988 -18.250 8.954 1.00 93.81 203 LYS A C 1
ATOM 1558 O O . LYS A 1 203 ? -0.074 -18.107 9.548 1.00 93.81 203 LYS A O 1
ATOM 1563 N N . GLU A 1 204 ? 2.145 -17.775 9.405 1.00 93.94 204 GLU A N 1
ATOM 1564 C CA . GLU A 1 204 ? 2.277 -17.030 10.655 1.00 93.94 204 GLU A CA 1
ATOM 1565 C C . GLU A 1 204 ? 1.474 -15.723 10.620 1.00 93.94 204 GLU A C 1
ATOM 1567 O O . GLU A 1 204 ? 0.645 -15.481 11.498 1.00 93.94 204 GLU A O 1
ATOM 1572 N N . MET A 1 205 ? 1.661 -14.905 9.582 1.00 94.69 205 MET A N 1
ATOM 1573 C CA . MET A 1 205 ? 0.936 -13.642 9.419 1.00 94.69 205 MET A CA 1
ATOM 1574 C C . MET A 1 205 ? -0.568 -13.865 9.298 1.00 94.69 205 MET A C 1
ATOM 1576 O O . MET A 1 205 ? -1.347 -13.117 9.882 1.00 94.69 205 MET A O 1
ATOM 1580 N N . ARG A 1 206 ? -0.981 -14.926 8.599 1.00 94.25 206 ARG A N 1
ATOM 1581 C CA . ARG A 1 206 ? -2.382 -15.331 8.498 1.00 94.25 206 ARG A CA 1
ATOM 1582 C C . ARG A 1 206 ? -2.979 -15.668 9.863 1.00 94.25 206 ARG A C 1
ATOM 1584 O O . ARG A 1 206 ? -4.048 -15.159 10.177 1.00 94.25 206 ARG A O 1
ATOM 1591 N N . ALA A 1 207 ? -2.283 -16.457 10.681 1.00 96.12 207 ALA A N 1
ATOM 1592 C CA . ALA A 1 207 ? -2.749 -16.809 12.021 1.00 96.12 207 ALA A CA 1
ATOM 1593 C C . ALA A 1 207 ? -2.876 -15.573 12.930 1.00 96.12 207 ALA A C 1
ATOM 1595 O O . ALA A 1 207 ? -3.887 -15.407 13.612 1.00 96.12 207 ALA A O 1
ATOM 1596 N N . LYS A 1 208 ? -1.886 -14.667 12.901 1.00 96.38 208 LYS A N 1
ATOM 1597 C CA . LYS A 1 208 ? -1.933 -13.410 13.670 1.00 96.38 208 LYS A CA 1
ATOM 1598 C C . LYS A 1 208 ? -3.072 -12.497 13.212 1.00 96.38 208 LYS A C 1
ATOM 1600 O O . LYS A 1 208 ? -3.755 -11.912 14.047 1.00 96.38 208 LYS A O 1
ATOM 1605 N N . LEU A 1 209 ? -3.298 -12.402 11.902 1.00 95.50 209 LEU A N 1
ATOM 1606 C CA . LEU A 1 209 ? -4.398 -11.629 11.332 1.00 95.50 209 LEU A CA 1
ATOM 1607 C C . LEU A 1 209 ? -5.757 -12.211 11.745 1.00 95.50 209 LEU A C 1
ATOM 1609 O O . LEU A 1 209 ? -6.608 -11.482 12.245 1.00 95.50 209 LEU A O 1
ATOM 1613 N N . GLU A 1 210 ? -5.950 -13.524 11.607 1.00 94.88 210 GLU A N 1
ATOM 1614 C CA . GLU A 1 210 ? -7.192 -14.203 11.994 1.00 94.88 210 GLU A CA 1
ATOM 1615 C C . GLU A 1 210 ? -7.501 -14.039 13.491 1.00 94.88 210 GLU A C 1
ATOM 1617 O O . GLU A 1 210 ? -8.666 -13.916 13.851 1.00 94.88 210 GLU A O 1
ATOM 1622 N N . ALA A 1 211 ? -6.496 -13.939 14.364 1.00 97.50 211 ALA A N 1
ATOM 1623 C CA . ALA A 1 211 ? -6.709 -13.671 15.790 1.00 97.50 211 ALA A CA 1
ATOM 1624 C C . ALA A 1 211 ? -7.292 -12.271 16.092 1.00 97.50 211 ALA A C 1
ATOM 1626 O O . ALA A 1 211 ? -7.863 -12.068 17.162 1.00 97.50 211 ALA A O 1
ATOM 1627 N N . ILE A 1 212 ? -7.153 -11.307 15.174 1.00 97.25 212 ILE A N 1
ATOM 1628 C CA . ILE A 1 212 ? -7.678 -9.936 15.321 1.00 97.25 212 ILE A CA 1
ATOM 1629 C C . ILE A 1 212 ? -9.069 -9.792 14.680 1.00 97.25 212 ILE A C 1
ATOM 1631 O O . ILE A 1 212 ? -9.871 -8.951 15.099 1.00 97.25 212 ILE A O 1
ATOM 1635 N N . LEU A 1 213 ? -9.355 -10.594 13.653 1.00 96.06 213 LEU A N 1
ATOM 1636 C CA . LEU A 1 213 ? -10.608 -10.543 12.904 1.00 96.06 213 LEU A CA 1
ATOM 1637 C C . LEU A 1 213 ? -11.762 -11.215 13.660 1.00 96.06 213 LEU A C 1
ATOM 1639 O O . LEU A 1 213 ? -11.582 -12.197 14.381 1.00 96.06 213 LEU A O 1
ATOM 1643 N N . THR A 1 214 ? -12.975 -10.712 13.438 1.00 98.00 214 THR A N 1
ATOM 1644 C CA . THR A 1 214 ? -14.206 -11.372 13.890 1.00 98.00 214 THR A CA 1
ATOM 1645 C C . THR A 1 214 ? -14.499 -12.607 13.039 1.00 98.00 214 THR A C 1
ATOM 1647 O O . THR A 1 214 ? -14.004 -12.733 11.917 1.00 98.00 214 THR A O 1
ATOM 1650 N N . ASP A 1 215 ? -15.342 -13.516 13.527 1.00 97.56 215 ASP A N 1
ATOM 1651 C CA . ASP A 1 215 ? -15.680 -14.730 12.770 1.00 97.56 215 ASP A CA 1
ATOM 1652 C C . ASP A 1 215 ? -16.384 -14.410 11.443 1.00 97.56 215 ASP A C 1
ATOM 1654 O O . ASP A 1 215 ? -16.040 -14.979 10.408 1.00 97.56 215 ASP A O 1
ATOM 1658 N N . ALA A 1 216 ? -17.256 -13.396 11.427 1.00 96.62 216 ALA A N 1
ATOM 1659 C CA . ALA A 1 216 ? -17.880 -12.905 10.198 1.00 96.62 216 ALA A CA 1
ATOM 1660 C C . ALA A 1 216 ? -16.847 -12.383 9.177 1.00 96.62 216 ALA A C 1
ATOM 1662 O O . ALA A 1 216 ? -16.954 -12.658 7.981 1.00 96.62 216 ALA A O 1
ATOM 1663 N N . GLN A 1 217 ? -15.813 -11.666 9.635 1.00 96.06 217 GLN A N 1
ATOM 1664 C CA . GLN A 1 217 ? -14.728 -11.182 8.773 1.00 96.06 217 GLN A CA 1
ATOM 1665 C C . GLN A 1 217 ? -13.857 -12.330 8.251 1.00 96.06 217 GLN A C 1
ATOM 1667 O O . GLN A 1 217 ? -13.479 -12.322 7.080 1.00 96.06 217 GLN A O 1
ATOM 1672 N N . LYS A 1 218 ? -13.567 -13.344 9.080 1.00 95.38 218 LYS A N 1
ATOM 1673 C CA . LYS A 1 218 ? -12.840 -14.553 8.650 1.00 95.38 218 LYS A CA 1
ATOM 1674 C C . LYS A 1 218 ? -13.598 -15.300 7.557 1.00 95.38 218 LYS A C 1
ATOM 1676 O O . LYS A 1 218 ? -12.992 -15.714 6.572 1.00 95.38 218 LYS A O 1
ATOM 1681 N N . GLU A 1 219 ? -14.916 -15.438 7.688 1.00 94.56 219 GLU A N 1
ATOM 1682 C CA . GLU A 1 219 ? -15.747 -16.057 6.652 1.00 94.56 219 GLU A CA 1
ATOM 1683 C C . GLU A 1 219 ? -15.732 -15.265 5.343 1.00 94.56 219 GLU A C 1
ATOM 1685 O O . GLU A 1 219 ? -15.612 -15.848 4.263 1.00 94.56 219 GLU A O 1
ATOM 1690 N N . GLN A 1 220 ? -15.841 -13.934 5.417 1.00 93.50 220 GLN A N 1
ATOM 1691 C CA . GLN A 1 220 ? -15.716 -13.076 4.237 1.00 93.50 220 GLN A CA 1
ATOM 1692 C C . GLN A 1 220 ? -14.348 -13.244 3.576 1.00 93.50 220 GLN A C 1
ATOM 1694 O O . GLN A 1 220 ? -14.270 -13.377 2.355 1.00 93.50 220 GLN A O 1
ATOM 1699 N N . LEU A 1 221 ? -13.286 -13.297 4.378 1.00 91.69 221 LEU A N 1
ATOM 1700 C CA . LEU A 1 221 ? -11.919 -13.484 3.915 1.00 91.69 221 LEU A CA 1
ATOM 1701 C C . LEU A 1 221 ? -11.711 -14.860 3.260 1.00 91.69 221 LEU A C 1
ATOM 1703 O O . LEU A 1 221 ? -11.042 -14.953 2.235 1.00 91.69 221 LEU A O 1
ATOM 1707 N N . ALA A 1 222 ? -12.337 -15.916 3.788 1.00 90.56 222 ALA A N 1
ATOM 1708 C CA . ALA A 1 222 ? -12.296 -17.265 3.219 1.00 90.56 222 ALA A CA 1
ATOM 1709 C C . ALA A 1 222 ? -13.035 -17.384 1.873 1.00 90.56 222 ALA A C 1
ATOM 1711 O O . ALA A 1 222 ? -12.653 -18.197 1.033 1.00 90.56 222 ALA A O 1
ATOM 1712 N N . LYS A 1 223 ? -14.070 -16.562 1.646 1.00 90.31 223 LYS A N 1
ATOM 1713 C CA . LYS A 1 223 ? -14.797 -16.480 0.364 1.00 90.31 223 LYS A CA 1
ATOM 1714 C C . LYS A 1 223 ? -14.014 -15.731 -0.714 1.00 90.31 223 LYS A C 1
ATOM 1716 O O . LYS A 1 223 ? -14.372 -15.808 -1.890 1.00 90.31 223 LYS A O 1
ATOM 1721 N N . MET A 1 224 ? -12.968 -14.990 -0.346 1.00 84.38 224 MET A N 1
ATOM 1722 C CA . MET A 1 224 ? -12.142 -14.300 -1.328 1.00 84.38 224 MET A CA 1
ATOM 1723 C C . MET A 1 224 ? -11.273 -15.316 -2.073 1.00 84.38 224 MET A C 1
ATOM 1725 O O . MET A 1 224 ? -10.674 -16.190 -1.442 1.00 84.38 224 MET A O 1
ATOM 1729 N N . PRO A 1 225 ? -11.158 -15.209 -3.409 1.00 76.88 225 PRO A N 1
ATOM 1730 C CA . PRO A 1 225 ? -10.262 -16.068 -4.160 1.00 76.88 225 PRO A CA 1
ATOM 1731 C C . PRO A 1 225 ? -8.834 -15.802 -3.683 1.00 76.88 225 PRO A C 1
ATOM 1733 O O . PRO A 1 225 ? -8.235 -14.767 -3.982 1.00 76.88 225 PRO A O 1
ATOM 1736 N N . MET A 1 226 ? -8.291 -16.746 -2.917 1.00 72.31 226 MET A N 1
ATOM 1737 C CA . MET A 1 226 ? -6.869 -16.805 -2.622 1.00 72.31 226 MET A CA 1
ATOM 1738 C C . MET A 1 226 ? -6.139 -16.801 -3.955 1.00 72.31 226 MET A C 1
ATOM 1740 O O . MET A 1 226 ? -6.316 -17.711 -4.769 1.00 72.31 226 MET A O 1
ATOM 1744 N N . ARG A 1 227 ? -5.318 -15.777 -4.191 1.00 66.00 227 ARG A N 1
ATOM 1745 C CA . ARG A 1 227 ? -4.408 -15.781 -5.331 1.00 66.00 227 ARG A CA 1
ATOM 1746 C C . ARG A 1 227 ? -3.389 -16.883 -5.057 1.00 66.00 227 ARG A C 1
ATOM 1748 O O . ARG A 1 227 ? -2.397 -16.665 -4.366 1.00 66.00 227 ARG A O 1
ATOM 1755 N N . GLY A 1 228 ? -3.708 -18.094 -5.514 1.00 56.75 228 GLY A N 1
ATOM 1756 C CA . GLY A 1 228 ? -2.934 -19.293 -5.234 1.00 56.75 228 GLY A CA 1
ATOM 1757 C C . GLY A 1 228 ? -1.457 -19.070 -5.576 1.00 56.75 228 GLY A C 1
ATOM 1758 O O . GLY A 1 228 ? -1.171 -18.420 -6.589 1.00 56.75 228 GLY A O 1
ATOM 1759 N N . PRO A 1 229 ? -0.506 -19.574 -4.767 1.00 47.59 229 PRO A N 1
ATOM 1760 C CA . PRO A 1 229 ? 0.916 -19.492 -5.076 1.00 47.59 229 PRO A CA 1
ATOM 1761 C C . PRO A 1 229 ? 1.202 -20.262 -6.375 1.00 47.59 229 PRO A C 1
ATOM 1763 O O . PRO A 1 229 ? 1.386 -21.473 -6.357 1.00 47.59 229 PRO A O 1
ATOM 1766 N N . GLY A 1 230 ? 1.200 -19.567 -7.513 1.00 51.03 230 GLY A N 1
ATOM 1767 C CA . GLY A 1 230 ? 1.509 -20.165 -8.812 1.00 51.03 230 GLY A CA 1
ATOM 1768 C C . GLY A 1 230 ? 0.378 -20.977 -9.445 1.00 51.03 230 GLY A C 1
ATOM 1769 O O . GLY A 1 230 ? 0.654 -21.985 -10.087 1.00 51.03 230 GLY A O 1
ATOM 1770 N N . GLY A 1 231 ? -0.883 -20.551 -9.306 1.00 43.56 231 GLY A N 1
ATOM 1771 C CA . GLY A 1 231 ? -1.951 -21.096 -10.151 1.00 43.56 231 GLY A CA 1
ATOM 1772 C C . GLY A 1 231 ? -1.563 -20.996 -11.644 1.00 43.56 231 GLY A C 1
ATOM 1773 O O . GLY A 1 231 ? -1.216 -19.894 -12.067 1.00 43.56 231 GLY A O 1
ATOM 1774 N N . PRO A 1 232 ? -1.622 -22.077 -12.452 1.00 41.00 232 PRO A N 1
ATOM 1775 C CA . PRO A 1 232 ? -1.195 -22.104 -13.866 1.00 41.00 232 PRO A CA 1
ATOM 1776 C C . PRO A 1 232 ? -1.938 -21.159 -14.839 1.00 41.00 232 PRO A C 1
ATOM 1778 O O . PRO A 1 232 ? -1.740 -21.232 -16.049 1.00 41.00 232 PRO A O 1
ATOM 1781 N N . GLY A 1 233 ? -2.819 -20.285 -14.353 1.00 46.41 233 GLY A N 1
ATOM 1782 C CA . GLY A 1 233 ? -3.684 -19.434 -15.168 1.00 46.41 233 GLY A CA 1
ATOM 1783 C C . GLY A 1 233 ? -3.088 -18.048 -15.377 1.00 46.41 233 GLY A C 1
ATOM 1784 O O . GLY A 1 233 ? -3.136 -17.206 -14.484 1.00 46.41 233 GLY A O 1
ATOM 1785 N N . GLY A 1 234 ? -2.541 -17.805 -16.565 1.00 41.72 234 GLY A N 1
ATOM 1786 C CA . GLY A 1 234 ? -2.019 -16.491 -16.941 1.00 41.72 234 GLY A CA 1
ATOM 1787 C C . GLY A 1 234 ? -1.077 -16.475 -18.140 1.00 41.72 234 GLY A C 1
ATOM 1788 O O . GLY A 1 234 ? -0.601 -15.409 -18.519 1.00 41.72 234 GLY A O 1
ATOM 1789 N N . GLY A 1 235 ? -0.833 -17.618 -18.786 1.00 42.44 235 GLY A N 1
ATOM 1790 C CA . GLY A 1 235 ? -0.721 -17.611 -20.239 1.00 42.44 235 GLY A CA 1
ATOM 1791 C C . GLY A 1 235 ? -2.084 -17.203 -20.786 1.00 42.44 235 GLY A C 1
ATOM 1792 O O . GLY A 1 235 ? -2.947 -18.051 -20.983 1.00 42.44 235 GLY A O 1
ATOM 1793 N N . GLY A 1 236 ? -2.320 -15.896 -20.934 1.00 37.41 236 GLY A N 1
ATOM 1794 C CA . GLY A 1 236 ? -3.453 -15.417 -21.717 1.00 37.41 236 GLY A CA 1
ATOM 1795 C C . GLY A 1 236 ? -3.420 -16.068 -23.107 1.00 37.41 236 GLY A C 1
ATOM 1796 O O . GLY A 1 236 ? -2.334 -16.458 -23.547 1.00 37.41 236 GLY A O 1
ATOM 1797 N N . PRO A 1 237 ? -4.571 -16.212 -23.783 1.00 42.25 237 PRO A N 1
ATOM 1798 C CA . PRO A 1 237 ? -4.687 -16.842 -25.094 1.00 42.25 237 PRO A CA 1
ATOM 1799 C C . PRO A 1 237 ? -3.964 -16.012 -26.166 1.00 42.25 237 PRO A C 1
ATOM 1801 O O . PRO A 1 237 ? -4.566 -15.335 -26.991 1.00 42.25 237 PRO A O 1
ATOM 1804 N N . GLY A 1 238 ? -2.637 -16.070 -26.156 1.00 43.66 238 GLY A N 1
ATOM 1805 C CA . GLY A 1 238 ? -1.808 -15.838 -27.317 1.00 43.66 238 GLY A CA 1
ATOM 1806 C C . GLY A 1 238 ? -1.989 -17.036 -28.226 1.00 43.66 238 GLY A C 1
ATOM 1807 O O . GLY A 1 238 ? -1.278 -18.023 -28.086 1.00 43.66 238 GLY A O 1
ATOM 1808 N N . GLY A 1 239 ? -3.012 -16.938 -29.073 1.00 44.03 239 GLY A N 1
ATOM 1809 C CA . GLY A 1 239 ? -3.056 -17.514 -30.409 1.00 44.03 239 GLY A CA 1
ATOM 1810 C C . GLY A 1 239 ? -2.541 -18.940 -30.535 1.00 44.03 239 GLY A C 1
ATOM 1811 O O . GLY A 1 239 ? -1.365 -19.170 -30.783 1.00 44.03 239 GLY A O 1
ATOM 1812 N N . GLN A 1 240 ? -3.469 -19.886 -30.450 1.00 43.12 240 GLN A N 1
ATOM 1813 C CA . GLN A 1 240 ? -3.723 -20.804 -31.555 1.00 43.12 240 GLN A CA 1
ATOM 1814 C C . GLN A 1 240 ? -2.487 -21.138 -32.411 1.00 43.12 240 GLN A C 1
ATOM 1816 O O . GLN A 1 240 ? -2.345 -20.696 -33.548 1.00 43.12 240 GLN A O 1
ATOM 1821 N N . GLY A 1 241 ? -1.655 -22.043 -31.895 1.00 45.22 241 GLY A N 1
ATOM 1822 C CA . GLY A 1 241 ? -1.238 -23.148 -32.744 1.00 45.22 241 GLY A CA 1
ATOM 1823 C C . GLY A 1 241 ? -2.520 -23.835 -33.201 1.00 45.22 241 GLY A C 1
ATOM 1824 O O . GLY A 1 241 ? -3.105 -24.606 -32.448 1.00 45.22 241 GLY A O 1
ATOM 1825 N N . GLY A 1 242 ? -3.029 -23.443 -34.367 1.00 40.72 242 GLY A N 1
ATOM 1826 C CA . GLY A 1 242 ? -4.126 -24.129 -35.028 1.00 40.72 242 GLY A CA 1
ATOM 1827 C C . GLY A 1 242 ? -3.581 -25.377 -35.716 1.00 40.72 242 GLY A C 1
ATOM 1828 O O . GLY A 1 242 ? -2.734 -25.243 -36.597 1.00 40.72 242 GLY A O 1
ATOM 1829 N N . PRO A 1 243 ? -4.045 -26.584 -35.365 1.00 55.12 243 PRO A N 1
ATOM 1830 C CA . PRO A 1 243 ? -3.891 -27.751 -36.205 1.00 55.12 243 PRO A CA 1
ATOM 1831 C C . PRO A 1 243 ? -5.191 -27.961 -36.989 1.00 55.12 243 PRO A C 1
ATOM 1833 O O . PRO A 1 243 ? -6.226 -28.290 -36.416 1.00 55.12 243 PRO A O 1
ATOM 1836 N N . GLY A 1 244 ? -5.115 -27.828 -38.312 1.00 42.94 244 GLY A N 1
ATOM 1837 C CA . GLY A 1 244 ? -6.088 -28.430 -39.225 1.00 42.94 244 GLY A CA 1
ATOM 1838 C C . GLY A 1 244 ? -7.156 -27.491 -39.786 1.00 42.94 244 GLY A C 1
ATOM 1839 O O . GLY A 1 244 ? -7.970 -26.933 -39.061 1.00 42.94 244 GLY A O 1
ATOM 1840 N N . GLY A 1 245 ? -7.188 -27.397 -41.118 1.00 46.81 245 GLY A N 1
ATOM 1841 C CA . GLY A 1 245 ? -8.329 -26.849 -41.852 1.00 46.81 245 GLY A CA 1
ATOM 1842 C C . GLY A 1 245 ? -7.968 -26.255 -43.208 1.00 46.81 245 GLY A C 1
ATOM 1843 O O . GLY A 1 245 ? -8.191 -25.074 -43.423 1.00 46.81 245 GLY A O 1
ATOM 1844 N N . GLY A 1 246 ? -7.380 -27.052 -44.104 1.00 42.56 246 GLY A N 1
ATOM 1845 C CA . GLY A 1 246 ? -7.057 -26.610 -45.465 1.00 42.56 246 GLY A CA 1
ATOM 1846 C C . GLY A 1 246 ? -6.566 -27.722 -46.390 1.00 42.56 246 GLY A C 1
ATOM 1847 O O . GLY A 1 246 ? -5.680 -27.497 -47.205 1.00 42.56 246 GLY A O 1
ATOM 1848 N N . ARG A 1 247 ? -7.115 -28.937 -46.248 1.00 50.03 247 ARG A N 1
ATOM 1849 C CA . ARG A 1 247 ? -7.296 -29.815 -47.409 1.00 50.03 247 ARG A CA 1
ATOM 1850 C C . ARG A 1 247 ? -8.428 -29.176 -48.202 1.00 50.03 247 ARG A C 1
ATOM 1852 O O . ARG A 1 247 ? -9.533 -29.170 -47.688 1.00 50.03 247 ARG A O 1
ATOM 1859 N N . ASP A 1 248 ? -8.111 -28.595 -49.352 1.00 51.50 248 ASP A N 1
ATOM 1860 C CA . ASP A 1 248 ? -8.869 -28.733 -50.599 1.00 51.50 248 ASP A CA 1
ATOM 1861 C C . ASP A 1 248 ? -8.179 -27.924 -51.711 1.00 51.50 248 ASP A C 1
ATOM 1863 O O . ASP A 1 248 ? -8.058 -26.705 -51.634 1.00 51.50 248 ASP A O 1
ATOM 1867 N N . GLY A 1 249 ? -7.742 -28.628 -52.762 1.00 49.22 249 GLY A N 1
ATOM 1868 C CA . GLY A 1 249 ? -7.576 -28.049 -54.098 1.00 49.22 249 GLY A CA 1
ATOM 1869 C C . GLY A 1 249 ? -6.162 -27.670 -54.549 1.00 49.22 249 GLY A C 1
ATOM 1870 O O . GLY A 1 249 ? -5.863 -26.495 -54.721 1.00 49.22 249 GLY A O 1
ATOM 1871 N N . GLY A 1 250 ? -5.326 -28.659 -54.874 1.00 43.69 250 GLY A N 1
ATOM 1872 C CA . GLY A 1 250 ? -4.130 -28.422 -55.690 1.00 43.69 250 GLY A CA 1
ATOM 1873 C C . GLY A 1 250 ? -3.509 -29.711 -56.238 1.00 43.69 250 GLY A C 1
ATOM 1874 O O . GLY A 1 250 ? -2.690 -30.313 -55.548 1.00 43.69 250 GLY A O 1
ATOM 1875 N N . PRO A 1 251 ? -3.883 -30.173 -57.446 1.00 55.03 251 PRO A N 1
ATOM 1876 C CA . PRO A 1 251 ? -3.235 -31.307 -58.092 1.00 55.03 251 PRO A CA 1
ATOM 1877 C C . PRO A 1 251 ? -1.932 -30.831 -58.744 1.00 55.03 251 PRO A C 1
ATOM 1879 O O . PRO A 1 251 ? -1.963 -30.073 -59.710 1.00 55.03 251 PRO A O 1
ATOM 1882 N N . GLY A 1 252 ? -0.776 -31.266 -58.245 1.00 44.50 252 GLY A N 1
ATOM 1883 C CA . GLY A 1 252 ? 0.483 -30.915 -58.899 1.00 44.50 252 GLY A CA 1
ATOM 1884 C C . GLY A 1 252 ? 1.710 -31.621 -58.342 1.00 44.50 252 GLY A C 1
ATOM 1885 O O . GLY A 1 252 ? 2.225 -31.213 -57.313 1.00 44.50 252 GLY A O 1
ATOM 1886 N N . GLY A 1 253 ? 2.185 -32.629 -59.083 1.00 47.25 253 GLY A N 1
ATOM 1887 C CA . GLY A 1 253 ? 3.566 -33.137 -59.077 1.00 47.25 253 GLY A CA 1
ATOM 1888 C C . GLY A 1 253 ? 3.968 -33.916 -57.819 1.00 47.25 253 GLY A C 1
ATOM 1889 O O . GLY A 1 253 ? 4.185 -33.342 -56.768 1.00 47.25 253 GLY A O 1
ATOM 1890 N N . GLY A 1 254 ? 4.117 -35.239 -57.822 1.00 49.81 254 GLY A N 1
ATOM 1891 C CA . GLY A 1 254 ? 4.839 -35.997 -58.840 1.00 49.81 254 GLY A CA 1
ATOM 1892 C C . GLY A 1 254 ? 6.342 -35.732 -58.723 1.00 49.81 254 GLY A C 1
ATOM 1893 O O . GLY A 1 254 ? 6.905 -35.053 -59.571 1.00 49.81 254 GLY A O 1
ATOM 1894 N N . GLY A 1 255 ? 6.977 -36.248 -57.669 1.00 45.72 255 GLY A N 1
ATOM 1895 C CA . GLY A 1 255 ? 8.428 -36.200 -57.489 1.00 45.72 255 GLY A CA 1
ATOM 1896 C C . GLY A 1 255 ? 8.926 -37.421 -56.712 1.00 45.72 255 GLY A C 1
ATOM 1897 O O . GLY A 1 255 ? 8.791 -37.440 -55.490 1.00 45.72 255 GLY A O 1
ATOM 1898 N N . PRO A 1 256 ? 9.439 -38.461 -57.391 1.00 57.22 256 PRO A N 1
ATOM 1899 C CA . PRO A 1 256 ? 9.981 -39.652 -56.758 1.00 57.22 256 PRO A CA 1
ATOM 1900 C C . PRO A 1 256 ? 11.487 -39.516 -56.498 1.00 57.22 256 PRO A C 1
ATOM 1902 O O . PRO A 1 256 ? 12.225 -39.009 -57.336 1.00 57.22 256 PRO A O 1
ATOM 1905 N N . GLY A 1 257 ? 11.941 -40.114 -55.398 1.00 43.50 257 GLY A N 1
ATOM 1906 C CA . GLY A 1 257 ? 13.285 -40.684 -55.323 1.00 43.50 257 GLY A CA 1
ATOM 1907 C C . GLY A 1 257 ? 14.323 -39.878 -54.548 1.00 43.50 257 GLY A C 1
ATOM 1908 O O . GLY A 1 257 ? 14.683 -38.765 -54.911 1.00 43.50 257 GLY A O 1
ATOM 1909 N N . GLY A 1 258 ? 14.877 -40.527 -53.526 1.00 41.31 258 GLY A N 1
ATOM 1910 C CA . GLY A 1 258 ? 16.191 -40.191 -52.990 1.00 41.31 258 GLY A CA 1
ATOM 1911 C C . GLY A 1 258 ? 16.505 -40.877 -51.659 1.00 41.31 258 GLY A C 1
ATOM 1912 O O . GLY A 1 258 ? 16.304 -40.259 -50.619 1.00 41.31 258 GLY A O 1
ATOM 1913 N N . PRO A 1 259 ? 16.990 -42.134 -51.657 1.00 61.75 259 PRO A N 1
ATOM 1914 C CA . PRO A 1 259 ? 17.694 -42.727 -50.527 1.00 61.75 259 PRO A CA 1
ATOM 1915 C C . PRO A 1 259 ? 19.216 -42.508 -50.648 1.00 61.75 259 PRO A C 1
ATOM 1917 O O . PRO A 1 259 ? 19.768 -42.545 -51.746 1.00 61.75 259 PRO A O 1
ATOM 1920 N N . GLY A 1 260 ? 19.892 -42.368 -49.506 1.00 45.84 260 GLY A N 1
ATOM 1921 C CA . GLY A 1 260 ? 21.358 -42.334 -49.383 1.00 45.84 260 GLY A CA 1
ATOM 1922 C C . GLY A 1 260 ? 21.842 -41.018 -48.768 1.00 45.84 260 GLY A C 1
ATOM 1923 O O . GLY A 1 260 ? 21.386 -39.956 -49.158 1.00 45.84 260 GLY A O 1
ATOM 1924 N N . GLY A 1 261 ? 22.734 -40.984 -47.788 1.00 46.38 261 GLY A N 1
ATOM 1925 C CA . GLY A 1 261 ? 23.557 -42.011 -47.164 1.00 46.38 261 GLY A CA 1
ATOM 1926 C C . GLY A 1 261 ? 24.684 -41.322 -46.378 1.00 46.38 261 GLY A C 1
ATOM 1927 O O . GLY A 1 261 ? 24.913 -40.132 -46.571 1.00 46.38 261 GLY A O 1
ATOM 1928 N N . GLN A 1 262 ? 25.378 -42.126 -45.565 1.00 44.47 262 GLN A N 1
ATOM 1929 C CA . GLN A 1 262 ? 26.748 -41.951 -45.045 1.00 44.47 262 GLN A CA 1
ATOM 1930 C C . GLN A 1 262 ? 26.986 -40.845 -44.001 1.00 44.47 262 GLN A C 1
ATOM 1932 O O . GLN A 1 262 ? 26.690 -39.674 -44.202 1.00 44.47 262 GLN A O 1
ATOM 1937 N N . ASP A 1 263 ? 27.365 -41.221 -42.777 1.00 47.66 263 ASP A N 1
ATOM 1938 C CA . ASP A 1 263 ? 28.711 -41.674 -42.355 1.00 47.66 263 ASP A CA 1
ATOM 1939 C C . ASP A 1 263 ? 29.778 -40.587 -42.497 1.00 47.66 263 ASP A C 1
ATOM 1941 O O . ASP A 1 263 ? 30.056 -40.141 -43.604 1.00 47.66 263 ASP A O 1
ATOM 1945 N N . ASN A 1 264 ? 30.340 -40.203 -41.342 1.00 50.44 264 ASN A N 1
ATOM 1946 C CA . ASN A 1 264 ? 31.654 -39.606 -41.030 1.00 50.44 264 ASN A CA 1
ATOM 1947 C C . ASN A 1 264 ? 31.474 -38.959 -39.638 1.00 50.44 264 ASN A C 1
ATOM 1949 O O . ASN A 1 264 ? 30.693 -38.024 -39.510 1.00 50.44 264 ASN A O 1
ATOM 1953 N N . GLY A 1 265 ? 32.057 -39.365 -38.513 1.00 42.81 265 GLY A N 1
ATOM 1954 C CA . GLY A 1 265 ? 33.282 -40.094 -38.190 1.00 42.81 265 GLY A CA 1
ATOM 1955 C C . GLY A 1 265 ? 33.847 -39.425 -36.910 1.00 42.81 265 GLY A C 1
ATOM 1956 O O . GLY A 1 265 ? 33.692 -38.209 -36.770 1.00 42.81 265 GLY A O 1
ATOM 1957 N N . PRO A 1 266 ? 34.431 -40.155 -35.940 1.00 58.94 266 PRO A N 1
ATOM 1958 C CA . PRO A 1 266 ? 34.924 -39.581 -34.684 1.00 58.94 266 PRO A CA 1
ATOM 1959 C C . PRO A 1 266 ? 36.349 -39.021 -34.834 1.00 58.94 266 PRO A C 1
ATOM 1961 O O . PRO A 1 266 ? 37.243 -39.705 -35.328 1.00 58.94 266 PRO A O 1
ATOM 1964 N N . GLY A 1 267 ? 36.559 -37.779 -34.394 1.00 55.09 267 GLY A N 1
ATOM 1965 C CA . GLY A 1 267 ? 37.873 -37.136 -34.338 1.00 55.09 267 GLY A CA 1
ATOM 1966 C C . GLY A 1 267 ? 38.555 -37.368 -32.993 1.00 55.09 267 GLY A C 1
ATOM 1967 O O . GLY A 1 267 ? 38.286 -36.652 -32.033 1.00 55.09 267 GLY A O 1
ATOM 1968 N N . ASP A 1 268 ? 39.415 -38.382 -32.965 1.00 52.72 268 ASP A N 1
ATOM 1969 C CA . ASP A 1 268 ? 40.487 -38.595 -31.992 1.00 52.72 268 ASP A CA 1
ATOM 1970 C C . ASP A 1 268 ? 41.600 -37.546 -32.205 1.00 52.72 268 ASP A C 1
ATOM 1972 O O . ASP A 1 268 ? 41.840 -37.097 -33.328 1.00 52.72 268 ASP A O 1
ATOM 1976 N N . GLY A 1 269 ? 42.262 -37.132 -31.129 1.00 55.22 269 GLY A N 1
ATOM 1977 C CA . GLY A 1 269 ? 43.224 -36.033 -31.132 1.00 55.22 269 GLY A CA 1
ATOM 1978 C C . GLY A 1 269 ? 44.066 -35.989 -29.865 1.00 55.22 269 GLY A C 1
ATOM 1979 O O . GLY A 1 269 ? 44.126 -34.959 -29.198 1.00 55.22 269 GLY A O 1
ATOM 1980 N N . GLY A 1 270 ? 44.692 -37.117 -29.523 1.00 54.31 270 GLY A N 1
ATOM 1981 C CA . GLY A 1 270 ? 45.836 -37.155 -28.616 1.00 54.31 270 GLY A CA 1
ATOM 1982 C C . GLY A 1 270 ? 47.067 -36.474 -29.227 1.00 54.31 270 GLY A C 1
ATOM 1983 O O . GLY A 1 270 ? 47.363 -36.636 -30.410 1.00 54.31 270 GLY A O 1
ATOM 1984 N N . GLY A 1 271 ? 47.790 -35.722 -28.401 1.00 55.94 271 GLY A N 1
ATOM 1985 C CA . GLY A 1 271 ? 49.050 -35.076 -28.750 1.00 55.94 271 GLY A CA 1
ATOM 1986 C C . GLY A 1 271 ? 49.908 -34.876 -27.507 1.00 55.94 271 GLY A C 1
ATOM 1987 O O . GLY A 1 271 ? 49.930 -33.787 -26.944 1.00 55.94 271 GLY A O 1
ATOM 1988 N N . ASP A 1 272 ? 50.592 -35.942 -27.092 1.00 53.25 272 ASP A N 1
ATOM 1989 C CA . ASP A 1 272 ? 51.871 -35.858 -26.382 1.00 53.25 272 ASP A CA 1
ATOM 1990 C C . ASP A 1 272 ? 52.953 -35.488 -27.400 1.00 53.25 272 ASP A C 1
ATOM 1992 O O . ASP A 1 272 ? 52.990 -36.092 -28.472 1.00 53.25 272 ASP A O 1
ATOM 1996 N N . LEU A 1 273 ? 53.843 -34.552 -27.056 1.00 56.03 273 LEU A N 1
ATOM 1997 C CA . LEU A 1 273 ? 55.228 -34.508 -27.538 1.00 56.03 273 LEU A CA 1
ATOM 1998 C C . LEU A 1 273 ? 56.046 -33.450 -26.761 1.00 56.03 273 LEU A C 1
ATOM 2000 O O . LEU A 1 273 ? 55.804 -32.253 -26.900 1.00 56.03 273 LEU A O 1
ATOM 2004 N N . ILE A 1 274 ? 57.076 -33.979 -26.081 1.00 59.06 274 ILE A N 1
ATOM 2005 C CA . ILE A 1 274 ? 58.347 -33.396 -25.583 1.00 59.06 274 ILE A CA 1
ATOM 2006 C C . ILE A 1 274 ? 58.303 -32.525 -24.320 1.00 59.06 274 ILE A C 1
ATOM 2008 O O . ILE A 1 274 ? 57.872 -31.356 -24.384 1.00 59.06 274 ILE A O 1
#